Protein AF-A0A8G1A126-F1 (afdb_monomer_lite)

Sequence (189 aa):
MRNLSLLLLFLVLISAIGCCVEEETEKISAPATTSNPASTAKEQYGIDLSTIPVDTPELITTNGSSIAAIALQDKRAQELIRRGGIPEKIAVIFHSCPRDDPYCDRDPKLFIRYRDILFAFIVDEEAGEVRGGGAQVPNSPDQNKPSPTYYKIRDVSNRTDSVYLGDTLMMKYNDTSFLFFNESFERGA

Structure (mmCIF, N/CA/C/O backbone):
data_AF-A0A8G1A126-F1
#
_entry.id   AF-A0A8G1A126-F1
#
loop_
_ato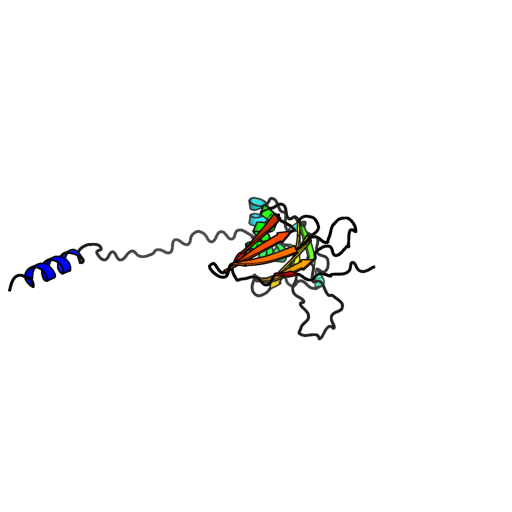m_site.group_PDB
_atom_site.id
_atom_site.type_symbol
_atom_site.label_atom_id
_atom_site.label_alt_id
_atom_site.label_comp_id
_atom_site.label_asym_id
_atom_site.label_entity_id
_atom_site.label_seq_id
_atom_site.pdbx_PDB_ins_code
_atom_site.Cartn_x
_atom_site.Cartn_y
_atom_site.Cartn_z
_atom_site.occupancy
_atom_site.B_iso_or_equiv
_atom_site.auth_seq_id
_atom_site.auth_comp_id
_atom_site.auth_asym_id
_atom_site.auth_atom_id
_atom_site.pdbx_PDB_model_num
ATOM 1 N N . MET A 1 1 ? -20.733 68.846 -16.641 1.00 58.22 1 MET A N 1
ATOM 2 C CA . MET A 1 1 ? -21.699 68.254 -15.685 1.00 58.22 1 MET A CA 1
ATOM 3 C C . MET A 1 1 ? -22.734 67.380 -16.410 1.00 58.22 1 MET A C 1
ATOM 5 O O . MET A 1 1 ? -23.909 67.709 -16.431 1.00 58.22 1 MET A O 1
ATOM 9 N N . ARG A 1 2 ? -22.310 66.281 -17.053 1.00 56.03 2 ARG A N 1
ATOM 10 C CA . ARG A 1 2 ? -23.231 65.296 -17.674 1.00 56.03 2 ARG A CA 1
ATOM 11 C C . ARG A 1 2 ? -22.782 63.834 -17.533 1.00 56.03 2 ARG A C 1
ATOM 13 O O . ARG A 1 2 ? -23.562 62.945 -17.829 1.00 56.03 2 ARG A O 1
ATOM 20 N N . ASN A 1 3 ? -21.579 63.598 -16.991 1.00 55.28 3 ASN A N 1
ATOM 21 C CA . ASN A 1 3 ? -21.017 62.255 -16.780 1.00 55.28 3 ASN A CA 1
ATOM 22 C C . ASN A 1 3 ? -20.904 61.858 -15.296 1.00 55.28 3 ASN A C 1
ATOM 24 O O . ASN A 1 3 ? -20.650 60.699 -15.002 1.00 55.28 3 ASN A O 1
ATOM 28 N N . LEU A 1 4 ? -21.134 62.785 -14.354 1.00 51.75 4 LEU A 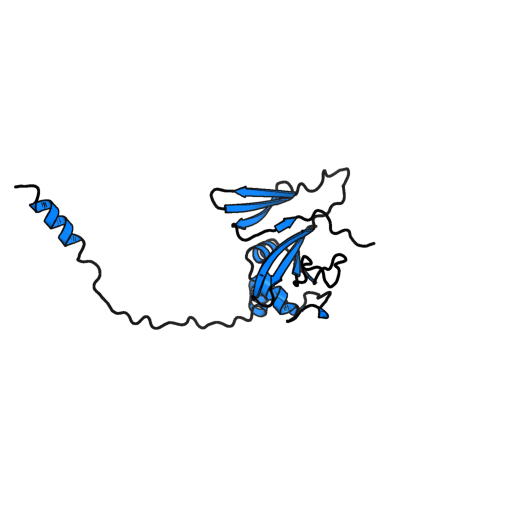N 1
ATOM 29 C CA . LEU A 1 4 ? -21.153 62.462 -12.917 1.00 51.75 4 LEU A CA 1
ATOM 30 C C . LEU A 1 4 ? -22.481 61.795 -12.494 1.00 51.75 4 LEU A C 1
ATOM 32 O O . LEU A 1 4 ? -22.510 60.995 -11.567 1.00 51.75 4 LEU A O 1
ATOM 36 N N . SER A 1 5 ? -23.572 62.080 -13.218 1.00 54.12 5 SER A N 1
ATOM 37 C CA . SER A 1 5 ? -24.919 61.568 -12.916 1.00 54.12 5 SER A CA 1
ATOM 38 C C . SER A 1 5 ? -25.137 60.114 -13.353 1.00 54.12 5 SER A C 1
ATOM 40 O O . SER A 1 5 ? -26.016 59.454 -12.812 1.00 54.12 5 SER A O 1
ATOM 42 N N . LEU A 1 6 ? -24.344 59.604 -14.304 1.00 54.84 6 LEU A N 1
ATOM 43 C CA . LEU A 1 6 ? -24.402 58.202 -14.742 1.00 54.84 6 LEU A CA 1
ATOM 44 C C . LEU A 1 6 ? -23.591 57.274 -13.825 1.00 54.84 6 LEU A C 1
ATOM 46 O O . LEU A 1 6 ? -23.966 56.120 -13.647 1.00 54.84 6 LEU A O 1
ATOM 50 N N . LEU A 1 7 ? -22.526 57.786 -13.198 1.00 56.03 7 LEU A N 1
ATOM 51 C CA . LEU A 1 7 ? -21.686 57.002 -12.287 1.00 56.03 7 LEU A CA 1
ATOM 52 C C . LEU A 1 7 ? -22.388 56.710 -10.948 1.00 56.03 7 LEU A C 1
ATOM 54 O O . LEU A 1 7 ? -22.245 55.623 -10.400 1.00 56.03 7 LEU A O 1
ATOM 58 N N . LEU A 1 8 ? -23.196 57.656 -10.456 1.00 55.62 8 LEU A N 1
ATOM 59 C CA . LEU A 1 8 ? -24.002 57.487 -9.239 1.00 55.62 8 LEU A CA 1
ATOM 60 C C . LEU A 1 8 ? -25.164 56.498 -9.425 1.00 55.62 8 LEU A C 1
ATOM 62 O O . LEU A 1 8 ? -25.509 55.783 -8.490 1.00 55.62 8 LEU A O 1
ATOM 66 N N . LEU A 1 9 ? -25.730 56.405 -10.632 1.00 55.22 9 LEU A N 1
ATOM 67 C CA . LEU A 1 9 ? -26.832 55.484 -10.935 1.00 55.22 9 LEU A CA 1
ATOM 68 C C . LEU A 1 9 ? -26.372 54.021 -11.028 1.00 55.22 9 LEU A C 1
ATOM 70 O O . LEU A 1 9 ? -27.126 53.122 -10.667 1.00 55.22 9 LEU A O 1
ATOM 74 N N . PHE A 1 10 ? -25.124 53.780 -11.443 1.00 54.94 10 PHE A N 1
ATOM 75 C CA . PHE A 1 10 ? -24.552 52.431 -11.468 1.00 54.94 10 PHE A CA 1
ATOM 76 C C . PHE A 1 10 ? -24.202 51.909 -10.067 1.00 54.94 10 PHE A C 1
ATOM 78 O O . PHE A 1 10 ? -24.324 50.716 -9.825 1.00 54.94 10 PHE A O 1
ATOM 85 N N . LEU A 1 11 ? -23.816 52.788 -9.135 1.00 53.31 11 LEU A N 1
ATOM 86 C CA . LEU A 1 11 ? -23.373 52.403 -7.787 1.00 53.31 11 LEU A CA 1
ATOM 87 C C . LEU A 1 11 ? -24.529 52.037 -6.838 1.00 53.31 11 LEU A C 1
ATOM 89 O O . LEU A 1 11 ? -24.335 51.240 -5.927 1.00 53.31 11 LEU A O 1
ATOM 93 N N . VAL A 1 12 ? -25.737 52.555 -7.082 1.00 56.34 12 VAL A N 1
ATOM 94 C CA . VAL A 1 12 ? -26.947 52.244 -6.290 1.00 56.34 12 VAL A CA 1
ATOM 95 C C . VAL A 1 12 ? -27.618 50.934 -6.739 1.00 56.34 12 VAL A C 1
ATOM 97 O O . VAL A 1 12 ? -28.347 50.315 -5.968 1.00 56.34 12 VAL A O 1
ATOM 100 N N . LEU A 1 13 ? -27.338 50.449 -7.956 1.00 49.91 13 LEU A N 1
ATOM 101 C CA . LEU A 1 13 ? -27.914 49.194 -8.459 1.00 49.91 13 LEU A CA 1
ATOM 102 C C . LEU A 1 13 ? -27.206 47.928 -7.933 1.00 49.91 13 LEU A C 1
ATOM 104 O O . LEU A 1 13 ? -27.753 46.836 -8.051 1.00 49.91 13 LEU A O 1
ATOM 108 N N . ILE A 1 14 ? -26.012 48.061 -7.342 1.00 52.44 14 ILE A N 1
ATOM 109 C CA . ILE A 1 14 ? -25.204 46.932 -6.830 1.00 52.44 14 ILE A CA 1
ATOM 110 C C . ILE A 1 14 ? -25.442 46.687 -5.328 1.00 52.44 14 ILE A C 1
ATOM 112 O O . ILE A 1 14 ? -24.937 45.722 -4.767 1.00 52.44 14 ILE A O 1
ATOM 116 N N . SER A 1 15 ? -26.236 47.530 -4.661 1.00 49.34 15 SER A N 1
ATOM 117 C CA . SER A 1 15 ? -26.501 47.450 -3.216 1.00 49.34 15 SER A CA 1
ATOM 118 C C . SER A 1 15 ? -27.870 46.853 -2.860 1.00 49.34 15 SER A C 1
ATOM 120 O O . SER A 1 15 ? -28.339 47.039 -1.741 1.00 49.34 15 SER A O 1
ATOM 122 N N . ALA A 1 16 ? -28.534 46.161 -3.793 1.00 51.75 16 ALA A N 1
ATOM 123 C CA . ALA A 1 16 ? -29.908 45.673 -3.616 1.00 51.75 16 ALA A CA 1
ATOM 124 C C . ALA A 1 16 ? -30.104 44.177 -3.940 1.00 51.75 16 ALA A C 1
ATOM 126 O O . ALA A 1 16 ? -31.185 43.778 -4.369 1.00 51.75 16 ALA A O 1
ATOM 127 N N . ILE A 1 17 ? -29.088 43.334 -3.709 1.00 56.56 17 ILE A N 1
ATOM 128 C CA . ILE A 1 17 ? -29.255 41.871 -3.665 1.00 56.56 17 ILE A CA 1
ATOM 129 C C . ILE A 1 17 ? -28.548 41.327 -2.410 1.00 56.56 17 ILE A C 1
ATOM 131 O O . ILE A 1 17 ? -27.324 41.275 -2.367 1.00 56.56 17 ILE A O 1
ATOM 135 N N . GLY A 1 18 ? -29.350 40.942 -1.405 1.00 44.03 18 GLY A N 1
ATOM 136 C CA . GLY A 1 18 ? -28.963 40.185 -0.198 1.00 44.03 18 GLY A CA 1
ATOM 137 C C . GLY A 1 18 ? -28.553 41.060 0.991 1.00 44.03 18 GLY A C 1
ATOM 138 O O . GLY A 1 18 ? -27.373 41.241 1.248 1.00 44.03 18 GLY A O 1
ATOM 139 N N . CYS A 1 19 ? -29.454 41.784 1.659 1.00 41.16 19 CYS A N 1
ATOM 140 C CA . CYS A 1 19 ? -30.410 41.280 2.655 1.00 41.16 19 CYS A CA 1
ATOM 141 C C . CYS A 1 19 ? -29.780 40.279 3.637 1.00 41.16 19 CYS A C 1
ATOM 143 O O . CYS A 1 19 ? -29.632 39.098 3.331 1.00 41.16 19 CYS A O 1
ATOM 145 N N . CYS A 1 20 ? -29.419 40.793 4.814 1.00 42.62 20 CYS A N 1
ATOM 146 C CA . CYS A 1 20 ? -29.103 40.010 5.996 1.00 42.62 20 CYS A CA 1
ATOM 147 C C . CYS A 1 20 ? -30.304 39.129 6.353 1.00 42.62 20 CYS A C 1
ATOM 149 O O . CYS A 1 20 ? -31.334 39.634 6.799 1.00 42.62 20 CYS A O 1
ATOM 151 N N . VAL A 1 21 ? -30.148 37.823 6.186 1.00 40.78 21 VAL A N 1
ATOM 152 C CA . VAL A 1 21 ? -30.835 36.839 7.013 1.00 40.78 21 VAL A CA 1
ATOM 153 C C . VAL A 1 21 ? -29.743 36.241 7.885 1.00 40.78 21 VAL A C 1
ATOM 155 O O . VAL A 1 21 ? -28.804 35.625 7.383 1.00 40.78 21 VAL A O 1
ATOM 158 N N . GLU A 1 22 ? -29.827 36.509 9.185 1.00 43.06 22 GLU A N 1
ATOM 159 C CA . GLU A 1 22 ? -29.165 35.700 10.201 1.00 43.06 22 GLU A CA 1
ATOM 160 C C . GLU A 1 22 ? -29.808 34.313 10.136 1.00 43.06 22 GLU A C 1
ATOM 162 O O . GLU A 1 22 ? -30.822 34.047 10.774 1.00 43.06 22 GLU A O 1
ATOM 167 N N . GLU A 1 23 ? -29.270 33.446 9.285 1.00 38.25 23 GLU A N 1
ATOM 168 C CA . GLU A 1 23 ? -29.525 32.020 9.394 1.00 38.25 23 GLU A CA 1
ATOM 169 C C . GLU A 1 23 ? -28.589 31.515 10.488 1.00 38.25 23 GLU A C 1
ATOM 171 O O . GLU A 1 23 ? -27.367 31.447 10.308 1.00 38.25 23 GLU A O 1
ATOM 176 N N . GLU A 1 24 ? -29.168 31.199 11.651 1.00 38.69 24 GLU A N 1
ATOM 177 C CA . GLU A 1 24 ? -28.601 30.201 12.547 1.00 38.69 24 GLU A CA 1
ATOM 178 C C . GLU A 1 24 ? -28.169 29.035 11.665 1.00 38.69 24 GLU A C 1
ATOM 180 O O . GLU A 1 24 ? -28.991 28.276 11.154 1.00 38.69 24 GLU A O 1
ATOM 185 N N . THR A 1 25 ? -26.862 28.905 11.443 1.00 33.59 25 THR A N 1
ATOM 186 C CA . THR A 1 25 ? -26.327 27.664 10.914 1.00 33.59 25 THR A CA 1
ATOM 187 C C . THR A 1 25 ? -26.418 26.691 12.074 1.00 33.59 25 THR A C 1
ATOM 189 O O . THR A 1 25 ? -25.455 26.469 12.812 1.00 33.59 25 THR A O 1
ATOM 192 N N . GLU A 1 26 ? -27.624 26.161 12.277 1.00 35.38 26 GLU A N 1
ATOM 193 C CA . GLU A 1 26 ? -27.826 24.880 12.909 1.00 35.38 26 GLU A CA 1
ATOM 194 C C . GLU A 1 26 ? -26.809 23.979 12.218 1.00 35.38 26 GLU A C 1
ATOM 196 O O . GLU A 1 26 ? -26.876 23.720 11.012 1.00 35.38 26 GLU A O 1
ATOM 201 N N . LYS A 1 27 ? -25.756 23.623 12.960 1.00 31.62 27 LYS A N 1
ATOM 202 C CA . LYS A 1 27 ? -24.875 22.538 12.575 1.00 31.62 27 LYS A CA 1
ATOM 203 C C . LYS A 1 27 ? -25.803 21.342 12.441 1.00 31.62 27 LYS A C 1
ATOM 205 O O . LYS A 1 27 ? -25.998 20.603 13.404 1.00 31.62 27 LYS A O 1
ATOM 210 N N . ILE A 1 28 ? -26.326 21.122 11.239 1.00 39.97 28 ILE A N 1
ATOM 211 C CA . ILE A 1 28 ? -26.652 19.795 10.769 1.00 39.97 28 ILE A CA 1
ATOM 212 C C . ILE A 1 28 ? -25.287 19.122 10.752 1.00 39.97 28 ILE A C 1
ATOM 214 O O . ILE A 1 28 ? -24.550 19.134 9.768 1.00 39.97 28 ILE A O 1
ATOM 218 N N . SER A 1 29 ? -24.910 18.610 11.924 1.00 39.78 29 SER A N 1
ATOM 219 C CA . SER A 1 29 ? -24.039 17.467 12.007 1.00 39.78 29 SER A CA 1
ATOM 220 C C . SER A 1 29 ? -24.740 16.456 11.124 1.00 39.78 29 SER A C 1
ATOM 222 O O . SER A 1 29 ? -25.704 15.815 11.544 1.00 39.78 29 SER A O 1
ATOM 224 N N . ALA A 1 30 ? -24.293 16.360 9.867 1.00 36.91 30 ALA A N 1
ATOM 225 C CA . ALA A 1 30 ? -24.409 15.117 9.139 1.00 36.91 30 ALA A CA 1
ATOM 226 C C . ALA A 1 30 ? -24.037 14.052 10.170 1.00 36.91 30 ALA A C 1
ATOM 228 O O . ALA A 1 30 ? -23.020 14.253 10.854 1.00 36.91 30 ALA A O 1
ATOM 229 N N . PRO A 1 31 ? -24.881 13.029 10.396 1.00 34.72 31 PRO A N 1
ATOM 230 C CA . PRO A 1 31 ? -24.576 12.042 11.408 1.00 34.72 31 PRO A CA 1
ATOM 231 C C . PRO A 1 31 ? -23.157 11.608 11.097 1.00 34.72 31 PRO A C 1
ATOM 233 O O . PRO A 1 31 ? -22.881 11.207 9.959 1.00 34.72 31 PRO A O 1
ATOM 236 N N . ALA A 1 32 ? -22.253 11.832 12.056 1.00 39.78 32 ALA A N 1
ATOM 237 C CA . ALA A 1 32 ? -20.915 11.294 12.007 1.00 39.78 32 ALA A CA 1
ATOM 238 C C . ALA A 1 32 ? -21.162 9.800 11.961 1.00 39.78 32 ALA A C 1
ATOM 240 O O . ALA A 1 32 ? -21.368 9.147 12.980 1.00 39.78 32 ALA A O 1
ATOM 241 N N . THR A 1 33 ? -21.317 9.292 10.744 1.00 38.41 33 THR A N 1
ATOM 242 C CA . THR A 1 33 ? -21.483 7.888 10.505 1.00 38.41 33 THR A CA 1
ATOM 243 C C . THR A 1 33 ? -20.092 7.428 10.824 1.00 38.41 33 THR A C 1
ATOM 245 O O . THR A 1 33 ? -19.166 7.607 10.032 1.00 38.41 33 THR A O 1
ATOM 248 N N . THR A 1 34 ? -19.929 6.958 12.057 1.00 43.59 34 THR A N 1
ATOM 249 C CA . THR A 1 34 ? -18.820 6.139 12.506 1.00 43.59 34 THR A CA 1
ATOM 250 C C . THR A 1 34 ? -18.885 4.870 11.662 1.00 43.59 34 THR A C 1
ATOM 252 O O . THR A 1 34 ? -19.228 3.791 12.131 1.00 43.59 34 THR A O 1
ATOM 255 N N . SER A 1 35 ? -18.675 5.025 10.354 1.00 49.81 35 SER A N 1
ATOM 256 C CA . SER A 1 35 ? -18.510 3.936 9.426 1.00 49.81 35 SER A CA 1
ATOM 257 C C . SER A 1 35 ? -17.174 3.362 9.831 1.00 49.81 35 SER A C 1
ATOM 259 O O . SER A 1 35 ? -16.125 3.993 9.702 1.00 49.81 35 SER A O 1
ATOM 261 N N . ASN A 1 36 ? -17.246 2.222 10.505 1.00 58.97 36 ASN A N 1
ATOM 262 C CA . ASN A 1 36 ? -16.067 1.477 10.866 1.00 58.97 36 ASN A CA 1
ATOM 263 C C . ASN A 1 36 ? -15.314 1.238 9.546 1.00 58.97 36 ASN A C 1
ATOM 265 O O . ASN A 1 36 ? -15.913 0.654 8.640 1.00 58.97 36 ASN A O 1
ATOM 269 N N . PRO A 1 37 ? -14.071 1.716 9.370 1.00 61.00 37 PRO A N 1
ATOM 270 C CA . PRO A 1 37 ? -13.424 1.710 8.057 1.00 61.00 37 PRO A CA 1
ATOM 271 C C . PRO A 1 37 ? -13.269 0.294 7.470 1.00 61.00 37 PRO A C 1
ATOM 273 O O . PRO A 1 37 ? -13.204 0.135 6.253 1.00 61.00 37 PRO A O 1
ATOM 276 N N . ALA A 1 38 ? -13.332 -0.746 8.312 1.00 61.28 38 ALA A N 1
ATOM 277 C CA . ALA A 1 38 ? -13.464 -2.140 7.890 1.00 61.28 38 ALA A CA 1
ATOM 278 C C . ALA A 1 38 ? -14.806 -2.477 7.203 1.00 61.28 38 ALA A C 1
ATOM 280 O O . ALA A 1 38 ? -14.814 -3.217 6.221 1.00 61.28 38 ALA A O 1
ATOM 281 N N . SER A 1 39 ? -15.927 -1.917 7.673 1.00 57.66 39 SER A N 1
ATOM 282 C CA . SER A 1 39 ? -17.240 -2.045 7.013 1.00 57.66 39 SER A CA 1
ATOM 283 C C . SER A 1 39 ? -17.228 -1.332 5.666 1.00 57.66 39 SER A C 1
ATOM 285 O O . SER A 1 39 ? -17.611 -1.911 4.653 1.00 57.66 39 SER A O 1
ATOM 287 N N . THR A 1 40 ? -16.668 -0.119 5.629 1.00 73.00 40 THR A N 1
ATOM 288 C CA . THR A 1 40 ? -16.554 0.682 4.406 1.00 73.00 40 THR A CA 1
ATOM 289 C C . THR A 1 40 ? -15.714 -0.023 3.343 1.00 73.00 40 THR A C 1
ATOM 291 O O . THR A 1 40 ? -16.111 -0.066 2.185 1.00 73.00 40 THR A O 1
ATOM 294 N N . ALA A 1 41 ? -14.584 -0.637 3.709 1.00 72.12 41 ALA A N 1
ATOM 295 C CA . ALA A 1 41 ? -13.760 -1.375 2.751 1.00 72.12 41 ALA A CA 1
ATOM 296 C C . ALA A 1 41 ? -14.468 -2.620 2.184 1.00 72.12 41 ALA A C 1
ATOM 298 O O . ALA A 1 41 ? -14.358 -2.902 0.987 1.00 72.12 41 ALA A O 1
ATOM 299 N N . LYS A 1 42 ? -15.234 -3.337 3.016 1.00 77.31 42 LYS A N 1
ATOM 300 C CA . LYS A 1 42 ? -16.022 -4.499 2.587 1.00 77.31 42 LYS A CA 1
ATOM 301 C C . LYS A 1 42 ? -17.159 -4.102 1.654 1.00 77.31 42 LYS A C 1
ATOM 303 O O . LYS A 1 42 ? -17.368 -4.753 0.637 1.00 77.31 42 LYS A O 1
ATOM 308 N N . GLU A 1 43 ? -17.852 -3.015 1.962 1.00 73.38 43 GLU A N 1
ATOM 309 C CA . GLU A 1 43 ? -18.948 -2.491 1.145 1.00 73.38 43 GLU A CA 1
ATOM 310 C C . GLU A 1 43 ? -18.450 -1.882 -0.173 1.00 73.38 43 GLU A C 1
ATOM 312 O O . GLU A 1 43 ? -19.034 -2.117 -1.228 1.00 73.38 43 GLU A O 1
ATOM 317 N N . GLN A 1 44 ? -17.351 -1.126 -0.132 1.00 80.75 44 GLN A N 1
ATOM 318 C CA . GLN A 1 44 ? -16.847 -0.369 -1.277 1.00 80.75 44 GLN A CA 1
ATOM 319 C C . GLN A 1 44 ? -15.986 -1.205 -2.230 1.00 80.75 44 GLN A C 1
ATOM 321 O O . GLN A 1 44 ? -15.973 -0.942 -3.434 1.00 80.75 44 GLN A O 1
ATOM 326 N N . TYR A 1 45 ? -15.251 -2.189 -1.707 1.00 83.12 45 TYR A N 1
ATOM 327 C CA . TYR A 1 45 ? -14.276 -2.964 -2.479 1.00 83.12 45 TYR A CA 1
ATOM 328 C C . TYR A 1 45 ? -14.454 -4.481 -2.364 1.00 83.12 45 TYR A C 1
ATOM 330 O O . TYR A 1 45 ? -13.713 -5.222 -3.003 1.00 83.12 45 TYR A O 1
ATOM 338 N N . GLY A 1 46 ? -15.400 -4.969 -1.555 1.00 85.94 46 GLY A N 1
ATOM 339 C CA . GLY A 1 46 ? -15.563 -6.405 -1.312 1.00 85.94 46 GLY A CA 1
ATOM 340 C C . GLY A 1 46 ? -14.425 -7.028 -0.496 1.00 85.94 46 GLY A C 1
ATOM 341 O O . GLY A 1 46 ? -14.274 -8.247 -0.505 1.00 85.94 46 GLY A O 1
ATOM 342 N N . ILE A 1 47 ? -13.609 -6.217 0.188 1.00 87.44 47 ILE A N 1
ATOM 343 C CA . ILE A 1 47 ? -12.428 -6.684 0.925 1.00 87.44 47 ILE A CA 1
ATOM 344 C C . ILE A 1 47 ? -12.773 -6.846 2.403 1.00 87.44 47 ILE A C 1
ATOM 346 O O . ILE A 1 47 ? -13.138 -5.885 3.078 1.00 87.44 47 ILE A O 1
ATOM 350 N N . ASP A 1 48 ? -12.592 -8.055 2.927 1.00 92.19 48 ASP A N 1
ATOM 351 C CA . ASP A 1 48 ? -12.648 -8.298 4.364 1.00 92.19 48 ASP A CA 1
ATOM 352 C C . ASP A 1 48 ? -11.271 -8.058 4.998 1.00 92.19 48 ASP A C 1
ATOM 354 O O . ASP A 1 48 ? -10.367 -8.891 4.899 1.00 92.19 48 ASP A O 1
ATOM 358 N N . LEU A 1 49 ? -11.103 -6.909 5.659 1.00 92.19 49 LEU A N 1
ATOM 359 C CA . LEU A 1 49 ? -9.817 -6.500 6.242 1.00 92.19 49 LEU A CA 1
ATOM 360 C C . LEU A 1 49 ? -9.318 -7.432 7.353 1.00 92.19 49 LEU A C 1
ATOM 362 O O . LEU A 1 49 ? -8.147 -7.363 7.717 1.00 92.19 49 LEU A O 1
ATOM 366 N N . SER A 1 50 ? -10.184 -8.281 7.915 1.00 92.19 50 SER A N 1
ATOM 367 C CA . SER A 1 50 ? -9.792 -9.269 8.929 1.00 92.19 50 SER A CA 1
ATOM 368 C C . SER A 1 50 ? -9.072 -10.483 8.341 1.00 92.19 50 SER A C 1
ATOM 370 O O . SER A 1 50 ? -8.422 -11.228 9.068 1.00 92.19 50 SER A O 1
ATOM 372 N N . THR A 1 51 ? -9.165 -10.673 7.023 1.00 94.31 51 THR A N 1
ATOM 373 C CA . THR A 1 51 ? -8.592 -11.830 6.321 1.00 94.31 51 THR A CA 1
ATOM 374 C C . THR A 1 51 ? -7.190 -11.576 5.772 1.00 94.31 51 THR A C 1
ATOM 376 O O . THR A 1 51 ? -6.541 -12.513 5.313 1.00 94.31 51 THR A O 1
ATOM 379 N N . ILE A 1 52 ? -6.713 -10.327 5.820 1.00 95.75 52 ILE A N 1
ATOM 380 C CA . ILE A 1 52 ? -5.383 -9.958 5.332 1.00 95.75 52 ILE A CA 1
ATOM 381 C C . ILE A 1 52 ? -4.333 -10.516 6.311 1.00 95.75 52 ILE A C 1
ATOM 383 O O . ILE A 1 52 ? -4.368 -10.156 7.491 1.00 95.75 52 ILE A O 1
ATOM 387 N N . PRO A 1 53 ? -3.394 -11.367 5.856 1.00 96.06 53 PRO A N 1
ATOM 388 C CA . PRO A 1 53 ? -2.332 -11.908 6.699 1.00 96.06 53 PRO A CA 1
ATOM 389 C C . PRO A 1 53 ? -1.472 -10.815 7.339 1.00 96.06 53 PRO A C 1
ATOM 391 O O . PRO A 1 53 ? -1.190 -9.791 6.713 1.00 96.06 53 PRO A O 1
ATOM 394 N N . VAL A 1 54 ? -1.016 -11.056 8.569 1.00 95.00 54 VAL A N 1
ATOM 395 C CA . VAL A 1 54 ? -0.121 -10.160 9.311 1.00 95.00 54 VAL A CA 1
ATOM 396 C C . VAL A 1 54 ? 1.156 -10.923 9.656 1.00 95.00 54 VAL A C 1
ATOM 398 O O . VAL A 1 54 ? 1.107 -11.854 10.455 1.00 95.00 54 VAL A O 1
ATOM 401 N N . ASP A 1 55 ? 2.286 -10.537 9.060 1.00 90.75 55 ASP A N 1
ATOM 402 C CA . ASP A 1 55 ? 3.558 -11.269 9.203 1.00 90.75 55 ASP A CA 1
ATOM 403 C C . ASP A 1 55 ? 4.289 -10.943 10.520 1.00 90.75 55 ASP A C 1
ATOM 405 O O . ASP A 1 55 ? 5.034 -11.777 11.026 1.00 90.75 55 ASP A O 1
ATOM 409 N N . THR A 1 56 ? 4.096 -9.737 11.069 1.00 82.50 56 THR A N 1
ATOM 410 C CA . THR A 1 56 ? 4.795 -9.239 12.276 1.00 82.50 56 THR A CA 1
ATOM 411 C C . THR A 1 56 ? 3.824 -8.546 13.244 1.00 82.50 56 THR A C 1
ATOM 413 O O . THR A 1 56 ? 3.922 -7.330 13.455 1.00 82.50 56 THR A O 1
ATOM 416 N N . PRO A 1 57 ? 2.810 -9.258 13.772 1.00 87.62 57 PRO A N 1
ATOM 417 C CA . PRO A 1 57 ? 1.765 -8.657 14.603 1.00 87.62 57 PRO A CA 1
ATOM 418 C C . PRO A 1 57 ? 2.302 -8.027 15.896 1.00 87.62 57 PRO A C 1
ATOM 420 O O . PRO A 1 57 ? 1.732 -7.059 16.382 1.00 87.62 57 PRO A O 1
ATOM 423 N N . GLU A 1 58 ? 3.408 -8.532 16.437 1.00 86.56 58 GLU A N 1
ATOM 424 C CA . GLU A 1 58 ? 4.062 -8.037 17.653 1.00 86.56 58 GLU A CA 1
ATOM 425 C C . GLU A 1 58 ? 4.690 -6.643 17.512 1.00 86.56 58 GLU A C 1
ATOM 427 O O . GLU A 1 58 ? 5.030 -6.022 18.519 1.00 86.56 58 GLU A O 1
ATOM 432 N N . LEU A 1 59 ? 4.861 -6.159 16.278 1.00 85.75 59 LEU A N 1
ATOM 433 C CA . LEU A 1 59 ? 5.410 -4.835 15.973 1.00 85.75 59 LEU A CA 1
ATOM 434 C C . LEU A 1 59 ? 4.324 -3.798 15.652 1.00 85.75 59 LEU A C 1
ATOM 436 O O . LEU A 1 59 ? 4.655 -2.663 15.328 1.00 85.75 59 LEU A O 1
ATOM 440 N N . ILE A 1 60 ? 3.048 -4.184 15.723 1.00 88.75 60 ILE A N 1
ATOM 441 C CA . ILE A 1 60 ? 1.898 -3.328 15.424 1.00 88.75 60 ILE A CA 1
ATOM 442 C C . ILE A 1 60 ? 1.249 -2.918 16.743 1.00 88.75 60 ILE A C 1
ATOM 444 O O . ILE A 1 60 ? 0.933 -3.767 17.577 1.00 88.75 60 ILE A O 1
ATOM 448 N N . THR A 1 61 ? 1.037 -1.619 16.940 1.00 89.81 61 THR A N 1
ATOM 449 C CA . THR A 1 61 ? 0.445 -1.089 18.179 1.00 89.81 61 THR A CA 1
ATOM 450 C C . THR A 1 61 ? -1.076 -1.242 18.218 1.00 89.81 61 THR A C 1
ATOM 452 O O . THR A 1 61 ? -1.656 -1.382 19.295 1.00 89.81 61 THR A O 1
ATOM 455 N N . THR A 1 62 ? -1.725 -1.257 17.051 1.00 89.69 62 THR A N 1
ATOM 456 C CA . THR A 1 62 ? -3.166 -1.476 16.893 1.00 89.69 62 THR A CA 1
ATOM 457 C C . THR A 1 62 ? -3.487 -2.932 16.515 1.00 89.69 62 THR A C 1
ATOM 459 O O . THR A 1 62 ? -3.413 -3.831 17.347 1.00 89.69 62 THR A O 1
ATOM 462 N N . ASN A 1 63 ? -3.909 -3.188 15.274 1.00 92.88 63 ASN A N 1
ATOM 463 C CA . ASN A 1 63 ? -4.099 -4.514 14.693 1.00 92.88 63 ASN A CA 1
ATOM 464 C C . ASN A 1 63 ? -4.075 -4.427 13.159 1.00 92.88 63 ASN A C 1
ATOM 466 O O . ASN A 1 63 ? -4.232 -3.351 12.582 1.00 92.88 63 ASN A O 1
ATOM 470 N N . GLY A 1 64 ? -3.945 -5.572 12.487 1.00 92.62 64 GLY A N 1
ATOM 471 C CA . GLY A 1 64 ? -3.855 -5.609 11.027 1.00 92.62 64 GLY A CA 1
ATOM 472 C C . GLY A 1 64 ? -5.038 -4.962 10.294 1.00 92.62 64 GLY A C 1
ATOM 473 O O . GLY A 1 64 ? -4.836 -4.212 9.340 1.00 92.62 64 GLY A O 1
ATOM 474 N N . SER A 1 65 ? -6.274 -5.173 10.752 1.00 94.62 65 SER A N 1
ATOM 475 C CA . SER A 1 65 ? -7.443 -4.549 10.121 1.00 94.62 65 SER A CA 1
ATOM 476 C C . SER A 1 65 ? -7.435 -3.027 10.252 1.00 94.62 65 SER A C 1
ATOM 478 O O . SER A 1 65 ? -7.829 -2.353 9.303 1.00 94.62 65 SER A O 1
ATOM 480 N N . SER A 1 66 ? -6.947 -2.480 11.370 1.00 94.38 66 SER A N 1
ATOM 481 C CA . SER A 1 66 ? -6.746 -1.037 11.550 1.00 94.38 66 SER A CA 1
ATOM 482 C C . SER A 1 66 ? -5.697 -0.488 10.581 1.00 94.38 66 SER A C 1
ATOM 484 O O . SER A 1 66 ? -5.952 0.521 9.926 1.00 94.38 66 SER A O 1
ATOM 486 N N . ILE A 1 67 ? -4.568 -1.185 10.404 1.00 95.38 67 ILE A N 1
ATOM 487 C CA . ILE A 1 67 ? -3.542 -0.803 9.418 1.00 95.38 67 ILE A CA 1
ATOM 488 C C . ILE A 1 67 ? -4.120 -0.778 8.006 1.00 95.38 67 ILE A C 1
ATOM 490 O O . ILE A 1 67 ? -3.966 0.205 7.282 1.00 95.38 67 ILE A O 1
ATOM 494 N N . ALA A 1 68 ? -4.818 -1.844 7.609 1.00 95.69 68 ALA A N 1
ATOM 495 C CA . ALA A 1 68 ? -5.426 -1.916 6.288 1.00 95.69 68 ALA A CA 1
ATOM 496 C C . ALA A 1 68 ? -6.494 -0.833 6.092 1.00 95.69 68 ALA A C 1
ATOM 498 O O . ALA A 1 68 ? -6.567 -0.229 5.025 1.00 95.69 68 ALA A O 1
ATOM 499 N N . ALA A 1 69 ? -7.291 -0.558 7.125 1.00 94.56 69 ALA A N 1
ATOM 500 C CA . ALA A 1 69 ? -8.299 0.489 7.113 1.00 94.56 69 ALA A CA 1
ATOM 501 C C . ALA A 1 69 ? -7.680 1.869 6.867 1.00 94.56 69 ALA A C 1
ATOM 503 O O . ALA A 1 69 ? -8.155 2.583 5.987 1.00 94.56 69 ALA A O 1
ATOM 504 N N . ILE A 1 70 ? -6.618 2.225 7.598 1.00 94.12 70 ILE A N 1
ATOM 505 C CA . ILE A 1 70 ? -5.899 3.493 7.415 1.00 94.12 70 ILE A CA 1
ATOM 506 C C . ILE A 1 70 ? -5.289 3.557 6.012 1.00 94.12 70 ILE A C 1
ATOM 508 O O . ILE A 1 70 ? -5.515 4.519 5.279 1.00 94.12 70 ILE A O 1
ATOM 512 N N . ALA A 1 71 ? -4.588 2.503 5.586 1.00 93.38 71 ALA A N 1
ATOM 513 C CA . ALA A 1 71 ? -3.972 2.460 4.264 1.00 93.38 71 ALA A CA 1
ATOM 514 C C . ALA A 1 71 ? -4.993 2.646 3.129 1.00 93.38 71 ALA A C 1
ATOM 516 O O . ALA A 1 71 ? -4.719 3.345 2.157 1.00 93.38 71 ALA A O 1
ATOM 517 N N . LEU A 1 72 ? -6.193 2.074 3.259 1.00 93.12 72 LEU A N 1
ATOM 518 C CA . LEU A 1 72 ? -7.267 2.178 2.267 1.00 93.12 72 LEU A CA 1
ATOM 519 C C . LEU A 1 72 ? -8.040 3.507 2.306 1.00 93.12 72 LEU A C 1
ATOM 521 O O . LEU A 1 72 ? -8.868 3.747 1.424 1.00 93.12 72 LEU A O 1
ATOM 525 N N . GLN A 1 73 ? -7.772 4.400 3.261 1.00 89.56 73 GLN A N 1
ATOM 526 C CA . GLN A 1 73 ? -8.221 5.796 3.171 1.00 89.56 73 GLN A CA 1
ATOM 527 C C . GLN A 1 73 ? -7.394 6.587 2.148 1.00 89.56 73 GLN A C 1
ATOM 529 O O . GLN A 1 73 ? -7.883 7.567 1.580 1.00 89.56 73 GLN A O 1
ATOM 534 N N . ASP A 1 74 ? -6.172 6.138 1.849 1.00 86.94 74 ASP A N 1
ATOM 535 C CA . ASP A 1 74 ? -5.310 6.785 0.871 1.00 86.94 74 ASP A CA 1
ATOM 536 C C . ASP A 1 74 ? -5.822 6.574 -0.561 1.00 86.94 74 ASP A C 1
ATOM 538 O O . ASP A 1 74 ? -6.004 5.449 -1.036 1.00 86.94 74 ASP A O 1
ATOM 542 N N . LYS A 1 75 ? -6.010 7.676 -1.297 1.00 84.19 75 LYS A N 1
ATOM 543 C CA . LYS A 1 75 ? -6.541 7.663 -2.671 1.00 84.19 75 LYS A CA 1
ATOM 544 C C . LYS A 1 75 ? -5.730 6.778 -3.622 1.00 84.19 75 LYS A C 1
ATOM 546 O O . LYS A 1 75 ? -6.300 6.217 -4.556 1.00 84.19 75 LYS A O 1
ATOM 551 N N . ARG A 1 76 ? -4.422 6.640 -3.403 1.00 82.44 76 ARG A N 1
ATOM 552 C CA . ARG A 1 76 ? -3.534 5.797 -4.216 1.00 82.44 76 ARG A CA 1
ATOM 553 C C . ARG A 1 76 ? -3.796 4.319 -3.963 1.00 82.44 76 ARG A C 1
ATOM 555 O O . ARG A 1 76 ? -3.896 3.552 -4.918 1.00 82.44 76 ARG A O 1
ATOM 562 N N . ALA A 1 77 ? -3.935 3.923 -2.698 1.00 87.69 77 ALA A N 1
ATOM 563 C CA . ALA A 1 77 ? -4.281 2.552 -2.340 1.00 87.69 77 ALA A CA 1
ATOM 564 C C . ALA A 1 77 ? -5.656 2.193 -2.915 1.00 87.69 77 ALA A C 1
ATOM 566 O O . ALA A 1 77 ? -5.804 1.165 -3.573 1.00 87.69 77 ALA A O 1
ATOM 567 N N . GLN A 1 78 ? -6.630 3.097 -2.779 1.00 88.38 78 GLN A N 1
ATOM 568 C CA . GLN A 1 78 ? -7.956 2.942 -3.381 1.00 88.38 78 GLN A CA 1
ATOM 569 C C . GLN A 1 78 ? -7.899 2.766 -4.902 1.00 88.38 78 GLN A C 1
ATOM 571 O O . GLN A 1 78 ? -8.591 1.909 -5.446 1.00 88.38 78 GLN A O 1
ATOM 576 N N . GLU A 1 79 ? -7.083 3.556 -5.602 1.00 84.50 79 GLU A N 1
ATOM 577 C CA . GLU A 1 79 ? -6.932 3.443 -7.054 1.00 84.50 79 GLU A CA 1
ATOM 578 C C . GLU A 1 79 ? -6.315 2.101 -7.471 1.00 84.50 79 GLU A C 1
ATOM 580 O O . GLU A 1 79 ? -6.771 1.501 -8.445 1.00 84.50 79 GLU A O 1
ATOM 585 N N . LEU A 1 80 ? -5.336 1.581 -6.719 1.00 86.12 80 LEU A N 1
ATOM 586 C CA . LEU A 1 80 ? -4.806 0.236 -6.968 1.00 86.12 80 LEU A CA 1
ATOM 587 C C . LEU A 1 80 ? -5.884 -0.827 -6.800 1.00 86.12 80 LEU A C 1
ATOM 589 O O . LEU A 1 80 ? -6.038 -1.663 -7.686 1.00 86.12 80 LEU A O 1
ATOM 593 N N . ILE A 1 81 ? -6.654 -0.777 -5.712 1.00 91.12 81 ILE A N 1
ATOM 594 C CA . ILE A 1 81 ? -7.755 -1.719 -5.484 1.00 91.12 81 ILE A CA 1
ATOM 595 C C . ILE A 1 81 ? -8.781 -1.650 -6.619 1.00 91.12 81 ILE A C 1
ATOM 597 O O . ILE A 1 81 ? -9.141 -2.685 -7.178 1.00 91.12 81 ILE A O 1
ATOM 601 N N . ARG A 1 82 ? -9.193 -0.446 -7.044 1.00 87.75 82 ARG A N 1
ATOM 602 C CA . ARG A 1 82 ? -10.127 -0.264 -8.175 1.00 87.75 82 ARG A CA 1
ATOM 603 C C . ARG A 1 82 ? -9.609 -0.867 -9.481 1.00 87.75 82 ARG A C 1
ATOM 605 O O . ARG A 1 82 ? -10.405 -1.295 -10.310 1.00 87.75 82 ARG A O 1
ATOM 612 N N . ARG A 1 83 ? -8.289 -0.918 -9.667 1.00 85.50 83 ARG A N 1
ATOM 613 C CA . ARG A 1 83 ? -7.642 -1.528 -10.839 1.00 85.50 83 ARG A CA 1
ATOM 614 C C . ARG A 1 83 ? -7.446 -3.039 -10.720 1.00 85.50 83 ARG A C 1
ATOM 616 O O . ARG A 1 83 ? -6.949 -3.641 -11.666 1.00 85.50 83 ARG A O 1
ATOM 623 N N . GLY A 1 84 ? -7.848 -3.656 -9.610 1.00 89.56 84 GLY A N 1
ATOM 624 C CA . GLY A 1 84 ? -7.675 -5.087 -9.356 1.00 89.56 84 GLY A CA 1
ATOM 625 C C . GLY A 1 84 ? -6.417 -5.424 -8.557 1.00 89.56 84 GLY A C 1
ATOM 626 O O . GLY A 1 84 ? -5.930 -6.549 -8.626 1.00 89.56 84 GLY A O 1
ATOM 627 N N . GLY A 1 85 ? -5.857 -4.455 -7.831 1.00 91.00 85 GLY A N 1
ATOM 628 C CA . GLY A 1 85 ? -4.849 -4.711 -6.810 1.00 91.00 85 GLY A CA 1
ATOM 629 C C . GLY A 1 85 ? -5.435 -5.533 -5.661 1.00 91.00 85 GLY A C 1
ATOM 630 O O . GLY A 1 85 ? -6.579 -5.328 -5.260 1.00 91.00 85 GLY A O 1
ATOM 631 N N . ILE A 1 86 ? -4.644 -6.460 -5.131 1.00 94.94 86 ILE A N 1
ATOM 632 C CA . ILE A 1 86 ? -5.047 -7.397 -4.083 1.00 94.94 86 ILE A CA 1
ATOM 633 C C . ILE A 1 86 ? -4.209 -7.100 -2.835 1.00 94.94 86 ILE A C 1
ATOM 635 O O . ILE A 1 86 ? -2.979 -7.168 -2.922 1.00 94.94 86 ILE A O 1
ATOM 639 N N . PRO A 1 87 ? -4.820 -6.769 -1.682 1.00 95.44 87 PRO A N 1
ATOM 640 C CA . PRO A 1 87 ? -4.101 -6.717 -0.415 1.00 95.44 87 PRO A CA 1
ATOM 641 C C . PRO A 1 87 ? -3.507 -8.094 -0.116 1.00 95.44 87 PRO A C 1
ATOM 643 O O . PRO A 1 87 ? -4.236 -9.072 0.023 1.00 95.44 87 PRO A O 1
ATOM 646 N N . GLU A 1 88 ? -2.184 -8.181 -0.064 1.00 94.88 88 GLU A N 1
ATOM 647 C CA . GLU A 1 88 ? -1.478 -9.452 0.096 1.00 94.88 88 GLU A CA 1
ATOM 648 C C . GLU A 1 88 ? -1.151 -9.726 1.555 1.00 94.88 88 GLU A C 1
ATOM 650 O O . GLU A 1 88 ? -1.311 -10.852 2.016 1.00 94.88 88 GLU A O 1
ATOM 655 N N . LYS A 1 89 ? -0.681 -8.701 2.271 1.00 94.69 89 LYS A N 1
ATOM 656 C CA . LYS A 1 89 ? -0.263 -8.824 3.664 1.00 94.69 89 LYS A CA 1
ATOM 657 C C . LYS A 1 89 ? -0.060 -7.478 4.337 1.00 94.69 89 LYS A C 1
ATOM 659 O O . LYS A 1 89 ? 0.062 -6.443 3.679 1.00 94.69 89 LYS A O 1
ATOM 664 N N . ILE A 1 90 ? 0.067 -7.526 5.652 1.00 94.81 90 ILE A N 1
ATOM 665 C CA . ILE A 1 90 ? 0.533 -6.436 6.496 1.00 94.81 90 ILE A CA 1
ATOM 666 C C . ILE A 1 90 ? 1.826 -6.880 7.162 1.00 94.81 90 ILE A C 1
ATOM 668 O O . ILE A 1 90 ? 1.897 -7.959 7.748 1.00 94.81 90 ILE A O 1
ATOM 67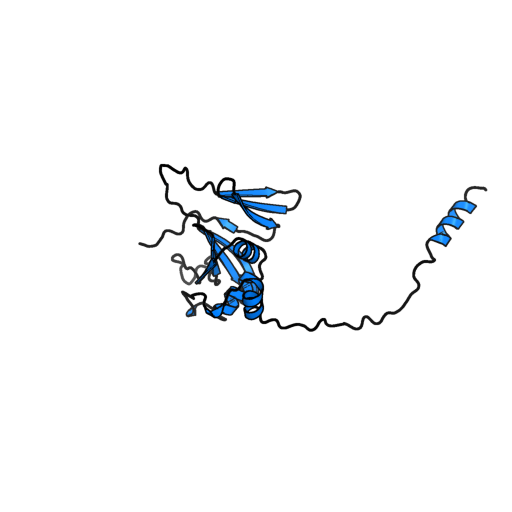2 N N . ALA A 1 91 ? 2.859 -6.055 7.067 1.00 90.50 91 ALA A N 1
ATOM 673 C CA . ALA A 1 91 ? 4.132 -6.348 7.706 1.00 90.50 91 ALA A CA 1
ATOM 674 C C . ALA A 1 91 ? 4.870 -5.064 8.063 1.00 90.50 91 ALA A C 1
ATOM 676 O O . ALA A 1 91 ? 4.754 -4.045 7.380 1.00 90.50 91 ALA A O 1
ATOM 677 N N . VAL A 1 92 ? 5.699 -5.149 9.092 1.00 85.81 92 VAL A N 1
ATOM 678 C CA . VAL A 1 92 ? 6.792 -4.214 9.324 1.00 85.81 92 VAL A CA 1
ATOM 679 C C . VAL A 1 92 ? 8.023 -4.856 8.692 1.00 85.81 92 VAL A C 1
ATOM 681 O O . VAL A 1 92 ? 8.665 -5.714 9.296 1.00 85.81 92 VAL A O 1
ATOM 684 N N . ILE A 1 93 ? 8.326 -4.527 7.430 1.00 71.56 93 ILE A N 1
ATOM 685 C CA . ILE A 1 93 ? 9.521 -5.102 6.798 1.00 71.56 93 ILE A CA 1
ATOM 686 C C . ILE A 1 93 ? 10.766 -4.444 7.396 1.00 71.56 93 ILE A C 1
ATOM 688 O O . ILE A 1 93 ? 11.075 -3.294 7.099 1.00 71.56 93 ILE A O 1
ATOM 692 N N . PHE A 1 94 ? 11.499 -5.225 8.186 1.00 57.41 94 PHE A N 1
ATOM 693 C CA . PHE A 1 94 ? 12.905 -5.003 8.500 1.00 57.41 94 PHE A CA 1
ATOM 694 C C . PHE A 1 94 ? 13.752 -5.619 7.378 1.00 57.41 94 PHE A C 1
ATOM 696 O O . PHE A 1 94 ? 13.858 -6.840 7.272 1.00 57.41 94 PHE A O 1
ATOM 703 N N . HIS A 1 95 ? 14.408 -4.808 6.555 1.00 55.31 95 HIS A N 1
ATOM 704 C CA . HIS A 1 95 ? 15.703 -5.237 6.007 1.00 55.31 95 HIS A CA 1
ATOM 705 C C . HIS A 1 95 ? 16.673 -5.046 7.158 1.00 55.31 95 HIS A C 1
ATOM 707 O O . HIS A 1 95 ? 16.643 -3.961 7.722 1.00 55.31 95 HIS A O 1
ATOM 713 N N . SER A 1 96 ? 17.433 -6.078 7.539 1.00 48.62 96 SER A N 1
ATOM 714 C CA . SER A 1 96 ? 18.418 -6.116 8.636 1.00 48.62 96 SER A CA 1
ATOM 715 C C . SER A 1 96 ? 18.791 -4.745 9.213 1.00 48.62 96 SER A C 1
ATOM 717 O O . SER A 1 96 ? 19.838 -4.185 8.901 1.00 48.62 96 SER A O 1
ATOM 719 N N . CYS A 1 97 ? 17.911 -4.199 10.045 1.00 57.09 97 CYS A N 1
ATOM 720 C CA . CYS A 1 97 ? 18.071 -2.873 10.607 1.00 57.09 97 CYS A CA 1
ATOM 721 C C . CYS A 1 97 ? 18.557 -3.053 12.036 1.00 57.09 97 CYS A C 1
ATOM 723 O O . CYS A 1 97 ? 17.957 -3.813 12.802 1.00 57.09 97 CYS A O 1
ATOM 725 N N . PRO A 1 98 ? 19.629 -2.373 12.443 1.00 61.22 98 PRO A N 1
ATOM 726 C CA . PRO A 1 98 ? 19.991 -2.312 13.844 1.00 61.22 98 PRO A CA 1
ATOM 727 C C . PRO A 1 98 ? 18.832 -1.739 14.672 1.00 61.22 98 PRO A C 1
ATOM 729 O O . PRO A 1 98 ? 18.131 -0.816 14.253 1.00 61.22 98 PRO A O 1
ATOM 732 N N . ARG A 1 99 ? 18.639 -2.273 15.883 1.00 58.94 99 ARG A N 1
ATOM 733 C CA . ARG A 1 99 ? 17.565 -1.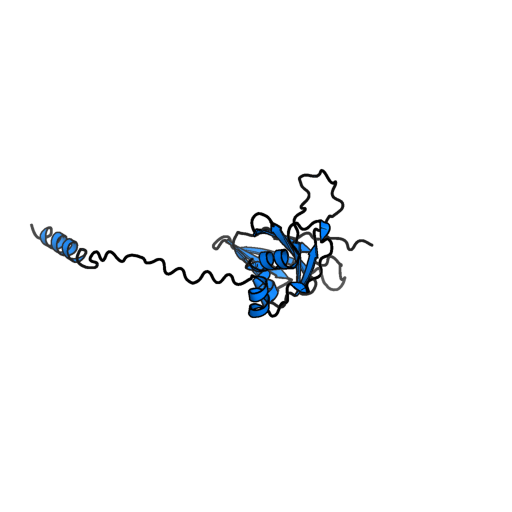851 16.799 1.00 58.94 99 ARG A CA 1
ATOM 734 C C . ARG A 1 99 ? 17.677 -0.386 17.244 1.00 58.94 99 ARG A C 1
ATOM 736 O O . ARG A 1 99 ? 16.704 0.137 17.778 1.00 58.94 99 ARG A O 1
ATOM 743 N N . ASP A 1 100 ? 18.794 0.269 16.966 1.00 65.31 100 ASP A N 1
ATOM 744 C CA . ASP A 1 100 ? 19.060 1.656 17.347 1.00 65.31 100 ASP A CA 1
ATOM 745 C C . ASP A 1 100 ? 19.264 2.573 16.132 1.00 65.31 100 ASP A C 1
ATOM 747 O O . ASP A 1 100 ? 19.693 3.711 16.295 1.00 65.31 100 ASP A O 1
ATOM 751 N N . ASP A 1 101 ? 18.978 2.101 14.911 1.00 64.75 101 ASP A N 1
ATOM 752 C CA . ASP A 1 101 ? 19.072 2.938 13.714 1.00 64.75 101 ASP A CA 1
ATOM 753 C C . ASP A 1 101 ? 17.844 3.869 13.611 1.00 64.75 101 ASP A C 1
ATOM 755 O O . ASP A 1 101 ? 16.728 3.377 13.391 1.00 64.75 101 ASP A O 1
ATOM 759 N N . PRO A 1 102 ? 18.017 5.200 13.762 1.00 60.72 102 PRO A N 1
ATOM 760 C CA . PRO A 1 102 ? 16.919 6.161 13.688 1.00 60.72 102 PRO A CA 1
ATOM 761 C C . PRO A 1 102 ? 16.376 6.341 12.264 1.00 60.72 102 PRO A C 1
ATOM 763 O O . PRO A 1 102 ? 15.317 6.938 12.090 1.00 60.72 102 PRO A O 1
ATOM 766 N N . TYR A 1 103 ? 17.082 5.844 11.246 1.00 62.50 103 TYR A N 1
ATOM 767 C CA . TYR A 1 103 ? 16.651 5.885 9.851 1.00 62.50 103 TYR A CA 1
ATOM 768 C C . TYR A 1 103 ? 15.864 4.638 9.447 1.00 62.50 103 TYR A C 1
ATOM 770 O O . TYR A 1 103 ? 15.386 4.556 8.314 1.00 62.50 103 TYR A O 1
ATOM 778 N N . CYS A 1 104 ? 15.715 3.671 10.357 1.00 69.44 104 CYS A N 1
ATOM 779 C CA . CYS A 1 104 ? 14.953 2.478 10.062 1.00 69.44 104 CYS A CA 1
ATOM 780 C C . CYS A 1 104 ? 13.450 2.716 10.191 1.00 69.44 104 CYS A C 1
ATOM 782 O O . CYS A 1 104 ? 12.935 3.009 11.271 1.00 69.44 104 CYS A O 1
ATOM 784 N N . ASP A 1 105 ? 12.740 2.517 9.086 1.00 73.00 105 ASP A N 1
ATOM 785 C CA . ASP A 1 105 ? 11.292 2.637 9.032 1.00 73.00 105 ASP A CA 1
ATOM 786 C C . ASP A 1 105 ? 10.603 1.413 9.657 1.00 73.00 105 ASP A C 1
ATOM 788 O O . ASP A 1 105 ? 10.480 0.352 9.037 1.00 73.00 105 ASP A O 1
ATOM 792 N N . ARG A 1 106 ? 10.127 1.585 10.892 1.00 78.75 106 ARG A N 1
ATOM 793 C CA . ARG A 1 106 ? 9.420 0.552 11.668 1.00 78.75 106 ARG A CA 1
ATOM 794 C C . ARG A 1 106 ? 7.919 0.572 11.493 1.00 78.75 106 ARG A C 1
ATOM 796 O O . ARG A 1 106 ? 7.229 -0.210 12.138 1.00 78.75 106 ARG A O 1
ATOM 803 N N . ASP A 1 107 ? 7.423 1.450 10.641 1.00 86.94 107 ASP A N 1
ATOM 804 C CA . ASP A 1 107 ? 5.994 1.627 10.557 1.00 86.94 107 ASP A CA 1
ATOM 805 C C . ASP A 1 107 ? 5.366 0.465 9.790 1.00 86.94 107 ASP A C 1
ATOM 807 O O . ASP A 1 107 ? 5.942 -0.028 8.800 1.00 86.94 107 ASP A O 1
ATOM 811 N N . PRO A 1 108 ? 4.198 -0.009 10.242 1.00 91.94 108 PRO A N 1
ATOM 812 C CA . PRO A 1 108 ? 3.490 -1.078 9.572 1.00 91.94 108 PRO A CA 1
ATOM 813 C C . PRO A 1 108 ? 3.085 -0.649 8.171 1.00 91.94 108 PRO A C 1
ATOM 815 O O . PRO A 1 108 ? 2.751 0.503 7.896 1.00 91.94 108 PRO A O 1
ATOM 818 N N . LYS A 1 109 ? 3.138 -1.609 7.253 1.00 92.12 109 LYS A N 1
ATOM 819 C CA . LYS A 1 109 ? 2.845 -1.376 5.846 1.00 92.12 109 LYS A CA 1
ATOM 820 C C . LYS A 1 109 ? 1.735 -2.301 5.391 1.00 92.12 109 LYS A C 1
ATOM 822 O O . LYS A 1 109 ? 1.805 -3.505 5.641 1.00 92.12 109 LYS A O 1
ATOM 827 N N . LEU A 1 110 ? 0.752 -1.759 4.673 1.00 94.25 110 LEU A N 1
ATOM 828 C CA . LEU A 1 110 ? -0.136 -2.576 3.849 1.00 94.25 110 LEU A CA 1
ATOM 829 C C . LEU A 1 110 ? 0.551 -2.846 2.512 1.00 94.25 110 LEU A C 1
ATOM 831 O O . LEU A 1 110 ? 0.916 -1.909 1.797 1.00 94.25 110 LEU A O 1
ATOM 835 N N . PHE A 1 111 ? 0.681 -4.120 2.160 1.00 92.81 111 PHE A N 1
ATOM 836 C CA . PHE A 1 111 ? 1.192 -4.546 0.868 1.00 92.81 111 PHE A CA 1
ATOM 837 C C . PHE A 1 111 ? 0.042 -4.879 -0.075 1.00 92.81 111 PHE A C 1
ATOM 839 O O . PHE A 1 111 ? -0.788 -5.737 0.225 1.00 92.81 111 PHE A O 1
ATOM 846 N N . ILE A 1 112 ? 0.001 -4.213 -1.228 1.00 92.75 112 ILE A N 1
ATOM 847 C CA . ILE A 1 112 ? -0.987 -4.444 -2.283 1.00 92.75 112 ILE A CA 1
ATOM 848 C C . ILE A 1 112 ? -0.250 -4.937 -3.522 1.00 92.75 112 ILE A C 1
ATOM 850 O O . ILE A 1 112 ? 0.567 -4.216 -4.100 1.00 92.75 112 ILE A O 1
ATOM 854 N N . ARG A 1 113 ? -0.553 -6.159 -3.955 1.00 90.81 113 ARG A N 1
ATOM 855 C CA . ARG A 1 113 ? -0.034 -6.707 -5.205 1.00 90.81 113 ARG A CA 1
ATOM 856 C C . ARG A 1 113 ? -0.900 -6.267 -6.365 1.00 90.81 113 ARG A C 1
ATOM 858 O O . ARG A 1 113 ? -2.109 -6.469 -6.359 1.00 90.81 113 ARG A O 1
ATOM 865 N N . TYR A 1 114 ? -0.272 -5.734 -7.400 1.00 85.88 114 TYR A N 1
ATOM 866 C CA . TYR A 1 114 ? -0.913 -5.520 -8.686 1.00 85.88 114 TYR A CA 1
ATOM 867 C C . TYR A 1 114 ? -0.023 -6.101 -9.778 1.00 85.88 114 TYR A C 1
ATOM 869 O O . TYR A 1 114 ? 1.064 -5.588 -10.054 1.00 85.88 114 TYR A O 1
ATOM 877 N N . ARG A 1 115 ? -0.491 -7.196 -10.389 1.00 83.94 115 ARG A N 1
ATOM 878 C CA . ARG A 1 115 ? 0.320 -8.041 -11.279 1.00 83.94 115 ARG A CA 1
ATOM 879 C C . ARG A 1 115 ? 1.592 -8.489 -10.543 1.00 83.94 115 ARG A C 1
ATOM 881 O O . ARG A 1 115 ? 1.504 -9.023 -9.440 1.00 83.94 115 ARG A O 1
ATOM 888 N N . ASP A 1 116 ? 2.759 -8.229 -11.115 1.00 78.06 116 ASP A N 1
ATOM 889 C CA . ASP A 1 116 ? 4.040 -8.643 -10.547 1.00 78.06 116 ASP A CA 1
ATOM 890 C C . ASP A 1 116 ? 4.639 -7.604 -9.581 1.00 78.06 116 ASP A C 1
ATOM 892 O O . ASP A 1 116 ? 5.678 -7.857 -8.976 1.00 78.06 116 ASP A O 1
ATOM 896 N N . ILE A 1 117 ? 3.991 -6.447 -9.407 1.00 77.50 117 ILE A N 1
ATOM 897 C CA . ILE A 1 117 ? 4.485 -5.351 -8.567 1.00 77.50 117 ILE A CA 1
ATOM 898 C C . ILE A 1 117 ? 3.835 -5.425 -7.189 1.00 77.50 117 ILE A C 1
ATOM 900 O O . ILE A 1 117 ? 2.613 -5.560 -7.075 1.00 77.50 117 ILE A O 1
ATOM 904 N N . LEU A 1 118 ? 4.649 -5.286 -6.146 1.00 84.94 118 LEU A N 1
ATOM 905 C CA . LEU A 1 118 ? 4.182 -5.196 -4.770 1.00 84.94 118 LEU A CA 1
ATOM 906 C C . LEU A 1 118 ? 4.323 -3.758 -4.268 1.00 84.94 118 LEU A C 1
ATOM 908 O O . LEU A 1 118 ? 5.434 -3.262 -4.102 1.00 84.94 118 LEU A O 1
ATOM 912 N N . PHE A 1 119 ? 3.202 -3.085 -4.030 1.00 86.38 119 PHE A N 1
ATOM 913 C CA . PHE A 1 119 ? 3.164 -1.730 -3.484 1.00 86.38 119 PHE A CA 1
ATOM 914 C C . PHE A 1 119 ? 3.076 -1.780 -1.963 1.00 86.38 119 PHE A C 1
ATOM 916 O O . PHE A 1 119 ? 2.290 -2.554 -1.429 1.00 86.38 119 PHE A O 1
ATOM 923 N N . ALA A 1 120 ? 3.842 -0.940 -1.278 1.00 89.00 120 ALA A N 1
ATOM 924 C CA . ALA A 1 120 ? 3.830 -0.791 0.170 1.00 89.00 120 ALA A CA 1
ATOM 925 C C . ALA A 1 120 ? 3.284 0.590 0.546 1.00 89.00 120 ALA A C 1
ATOM 927 O O . ALA A 1 120 ? 3.791 1.603 0.061 1.00 89.00 120 ALA A O 1
ATOM 928 N N . PHE A 1 121 ? 2.288 0.625 1.427 1.00 89.62 121 PHE A N 1
ATOM 929 C CA . PHE A 1 121 ? 1.717 1.843 2.004 1.00 89.62 121 PHE A CA 1
ATOM 930 C C . PHE A 1 121 ? 2.107 1.924 3.470 1.00 89.62 121 PHE A C 1
ATOM 932 O O . PHE A 1 121 ? 1.651 1.098 4.254 1.00 89.62 121 PHE A O 1
ATOM 939 N N . ILE A 1 122 ? 2.966 2.882 3.814 1.00 89.50 122 ILE A N 1
ATOM 940 C CA . ILE A 1 122 ? 3.526 3.052 5.159 1.00 89.50 122 ILE A CA 1
ATOM 941 C C . ILE A 1 122 ? 2.507 3.801 6.010 1.00 89.50 122 ILE A C 1
ATOM 943 O O . ILE A 1 122 ? 2.167 4.941 5.689 1.00 89.50 122 ILE A O 1
ATOM 947 N N . VAL A 1 123 ? 2.017 3.152 7.062 1.00 91.31 123 VAL A N 1
ATOM 948 C CA . VAL A 1 123 ? 0.963 3.665 7.937 1.00 91.31 123 VAL A CA 1
ATOM 949 C C . VAL A 1 123 ? 1.579 4.208 9.215 1.00 91.31 123 VAL A C 1
ATOM 951 O O . VAL A 1 123 ? 2.230 3.470 9.945 1.00 91.31 123 VAL A O 1
ATOM 954 N N . ASP A 1 124 ? 1.330 5.482 9.489 1.00 89.75 124 ASP A N 1
ATOM 955 C CA . ASP A 1 124 ? 1.534 6.059 10.811 1.00 89.75 124 ASP A CA 1
ATOM 956 C C . ASP A 1 124 ? 0.305 5.720 11.666 1.00 89.75 124 ASP A C 1
ATOM 958 O O . ASP A 1 124 ? -0.801 6.211 11.419 1.00 89.75 124 ASP A O 1
ATOM 962 N N . GLU A 1 125 ? 0.480 4.812 12.627 1.00 91.12 125 GLU A N 1
ATOM 963 C CA . GLU A 1 125 ? -0.610 4.373 13.501 1.00 91.12 125 GLU A CA 1
ATOM 964 C C . GLU A 1 125 ? -1.094 5.482 14.440 1.00 91.12 125 GLU A C 1
ATOM 966 O O . GLU A 1 125 ? -2.279 5.519 14.769 1.00 91.12 125 GLU A O 1
ATOM 971 N N . GLU A 1 126 ? -0.197 6.373 14.868 1.00 90.69 126 GLU A N 1
ATOM 972 C CA . GLU A 1 126 ? -0.501 7.443 15.820 1.00 90.69 126 GLU A CA 1
ATOM 973 C C . GLU A 1 126 ? -1.249 8.584 15.128 1.00 90.69 126 GLU A C 1
ATOM 975 O O . GLU A 1 126 ? -2.282 9.044 15.619 1.00 90.69 126 GLU A O 1
ATOM 980 N N . ALA A 1 127 ? -0.765 9.003 13.958 1.00 90.19 127 ALA A N 1
ATOM 981 C CA . ALA A 1 127 ? -1.416 10.028 13.150 1.00 90.19 127 ALA A CA 1
ATOM 982 C C . ALA A 1 127 ? -2.667 9.505 12.421 1.00 90.19 127 ALA A C 1
ATOM 984 O O . ALA A 1 127 ? -3.529 10.293 12.025 1.00 90.19 127 ALA A O 1
ATOM 985 N N . GLY A 1 128 ? -2.794 8.184 12.256 1.00 91.06 128 GLY A N 1
ATOM 986 C CA . GLY A 1 128 ? -3.923 7.558 11.569 1.00 91.06 128 GLY A CA 1
ATOM 987 C C . GLY A 1 128 ? -3.930 7.826 10.063 1.00 91.06 128 GLY A C 1
ATOM 988 O O . GLY A 1 128 ? -5.000 7.895 9.459 1.00 91.06 128 GLY A O 1
ATOM 989 N N . GLU A 1 129 ? -2.753 7.985 9.452 1.00 90.00 129 GLU A N 1
ATOM 990 C CA . GLU A 1 129 ? -2.599 8.338 8.039 1.00 90.00 129 GLU A CA 1
ATOM 991 C C . GLU A 1 129 ? -1.479 7.556 7.337 1.00 90.00 129 GLU A C 1
ATOM 993 O O . GLU A 1 129 ? -0.649 6.887 7.953 1.00 90.00 129 GLU A O 1
ATOM 998 N N . VAL A 1 130 ? -1.449 7.632 6.005 1.00 87.56 130 VAL A N 1
ATOM 999 C CA . VAL A 1 130 ? -0.353 7.080 5.201 1.00 87.56 130 VAL A CA 1
ATOM 1000 C C . VAL A 1 130 ? 0.716 8.147 5.007 1.00 87.56 130 VAL A C 1
ATOM 1002 O O . VAL A 1 130 ? 0.529 9.090 4.238 1.00 87.56 130 VAL A O 1
ATOM 1005 N N . ARG A 1 131 ? 1.884 7.959 5.624 1.00 84.06 131 ARG A N 1
ATOM 1006 C CA . ARG A 1 131 ? 3.002 8.914 5.530 1.00 84.06 131 ARG A CA 1
ATOM 1007 C C . ARG A 1 131 ? 3.860 8.749 4.276 1.00 84.06 131 ARG A C 1
ATOM 1009 O O . ARG A 1 131 ? 4.609 9.646 3.894 1.00 84.06 131 ARG A O 1
ATOM 1016 N N . GLY A 1 132 ? 3.790 7.588 3.626 1.00 78.56 132 GLY A N 1
ATOM 1017 C CA . GLY A 1 132 ? 4.672 7.272 2.509 1.00 78.56 132 GLY A CA 1
ATOM 1018 C C . GLY A 1 132 ? 4.370 5.941 1.845 1.00 78.56 132 GLY A C 1
ATOM 1019 O O . GLY A 1 132 ? 3.395 5.260 2.162 1.00 78.56 132 GLY A O 1
ATOM 1020 N N . GLY A 1 133 ? 5.207 5.571 0.883 1.00 79.06 133 GLY A N 1
ATOM 1021 C CA . GLY A 1 133 ? 5.090 4.282 0.232 1.00 79.06 133 GLY A CA 1
ATOM 1022 C C . GLY A 1 133 ? 6.259 3.949 -0.672 1.00 79.06 133 GLY A C 1
ATOM 1023 O O . GLY A 1 133 ? 7.139 4.765 -0.950 1.00 79.06 133 GLY A O 1
ATOM 1024 N N . GLY A 1 134 ? 6.232 2.731 -1.181 1.00 76.62 134 GLY A N 1
ATOM 1025 C CA . GLY A 1 134 ? 7.165 2.289 -2.197 1.00 76.62 134 GLY A CA 1
ATOM 1026 C C . GLY A 1 134 ? 6.569 1.196 -3.055 1.00 76.62 134 GLY A C 1
ATOM 1027 O O . GLY A 1 134 ? 5.443 0.754 -2.833 1.00 76.62 134 GLY A O 1
ATOM 1028 N N . ALA A 1 135 ? 7.327 0.760 -4.047 1.00 76.94 135 ALA A N 1
ATOM 1029 C CA . ALA A 1 135 ? 6.974 -0.422 -4.808 1.00 76.94 135 ALA A CA 1
ATOM 1030 C C . ALA A 1 135 ? 8.212 -1.275 -5.046 1.00 76.94 135 ALA A C 1
ATOM 1032 O O . ALA A 1 135 ? 9.269 -0.759 -5.409 1.00 76.94 135 ALA A O 1
ATOM 1033 N N . GLN A 1 136 ? 8.046 -2.577 -4.857 1.00 75.38 136 GLN A N 1
ATOM 1034 C CA . GLN A 1 136 ? 8.985 -3.593 -5.283 1.00 75.38 136 GLN A CA 1
ATOM 1035 C C . GLN A 1 136 ? 8.568 -4.046 -6.679 1.00 75.38 136 GLN A C 1
ATOM 1037 O O . GLN A 1 136 ? 7.488 -4.613 -6.873 1.00 75.38 136 GLN A O 1
ATOM 1042 N N . VAL A 1 137 ? 9.432 -3.782 -7.649 1.00 70.81 137 VAL A N 1
ATOM 1043 C CA . VAL A 1 137 ? 9.272 -4.248 -9.026 1.00 70.81 137 VAL A CA 1
ATOM 1044 C C . VAL A 1 137 ? 10.101 -5.519 -9.235 1.00 70.81 137 VAL A C 1
ATOM 1046 O O . VAL A 1 137 ? 11.179 -5.644 -8.650 1.00 70.81 137 VAL A O 1
ATOM 1049 N N . PRO A 1 138 ? 9.635 -6.487 -10.041 1.00 64.25 138 PRO A N 1
ATOM 1050 C CA . PRO A 1 138 ? 10.451 -7.637 -10.403 1.00 64.25 138 PRO A CA 1
ATOM 1051 C C . PRO A 1 138 ? 11.720 -7.178 -11.122 1.00 64.25 138 PRO A C 1
ATOM 1053 O O . PRO A 1 138 ? 11.641 -6.539 -12.168 1.00 64.25 138 PRO A O 1
ATOM 1056 N N . ASN A 1 139 ? 12.879 -7.548 -10.581 1.00 56.69 139 ASN A N 1
ATOM 1057 C CA . ASN A 1 139 ? 14.189 -7.278 -11.175 1.00 56.69 139 ASN A CA 1
ATOM 1058 C C . ASN A 1 139 ? 14.783 -8.528 -11.850 1.00 56.69 139 ASN A C 1
ATOM 1060 O O . ASN A 1 139 ? 15.993 -8.714 -11.891 1.00 56.69 139 ASN A O 1
ATOM 1064 N N . SER A 1 140 ? 13.948 -9.456 -12.328 1.00 51.78 140 SER A N 1
ATOM 1065 C CA . SER A 1 140 ? 14.458 -10.593 -13.099 1.00 51.78 140 SER A CA 1
ATOM 1066 C C . SER A 1 140 ? 14.699 -10.147 -14.543 1.00 51.78 140 SER A C 1
ATOM 1068 O O . SER A 1 140 ? 13.720 -9.842 -15.229 1.00 51.78 140 SER A O 1
ATOM 1070 N N . PRO A 1 141 ? 15.955 -10.116 -15.028 1.00 53.12 141 PRO A N 1
ATOM 1071 C CA . PRO A 1 141 ? 16.224 -9.890 -16.438 1.00 53.12 141 PRO A CA 1
ATOM 1072 C C . PRO A 1 141 ? 15.690 -11.085 -17.233 1.00 53.12 141 PRO A C 1
ATOM 1074 O O . PRO A 1 141 ? 16.278 -12.165 -17.247 1.00 53.12 141 PRO A O 1
ATOM 1077 N N . ASP A 1 142 ? 14.550 -10.905 -17.886 1.00 54.06 142 ASP A N 1
ATOM 1078 C CA . ASP A 1 142 ? 14.107 -11.790 -18.956 1.00 54.06 142 ASP A CA 1
ATOM 1079 C C . ASP A 1 142 ? 14.894 -11.389 -20.213 1.00 54.06 142 ASP A C 1
ATOM 1081 O O . ASP A 1 142 ? 14.780 -10.266 -20.695 1.00 54.06 142 ASP A O 1
ATOM 1085 N N . GLN A 1 143 ? 15.725 -12.285 -20.754 1.00 55.44 143 GLN A N 1
ATOM 1086 C CA . GLN A 1 143 ? 16.531 -11.986 -21.949 1.00 55.44 143 GLN A CA 1
ATOM 1087 C C . GLN A 1 143 ? 15.676 -11.601 -23.173 1.00 55.44 143 GLN A C 1
ATOM 1089 O O . GLN A 1 143 ? 16.192 -10.978 -24.098 1.00 55.44 143 GLN A O 1
ATOM 1094 N N . ASN A 1 144 ? 14.379 -11.935 -23.170 1.00 57.91 144 ASN A N 1
ATOM 1095 C CA . ASN A 1 144 ? 13.422 -11.607 -24.227 1.00 57.91 144 ASN A CA 1
ATOM 1096 C C . ASN A 1 144 ? 12.470 -10.458 -23.861 1.00 57.91 144 ASN A C 1
ATOM 1098 O O . ASN A 1 144 ? 11.693 -10.021 -24.713 1.00 57.91 144 ASN A O 1
ATOM 1102 N N . LYS A 1 145 ? 12.512 -9.953 -22.623 1.00 53.47 145 LYS A N 1
ATOM 1103 C CA . LYS A 1 145 ? 11.822 -8.723 -22.231 1.00 53.47 145 LYS A CA 1
ATOM 1104 C C . LYS A 1 145 ? 12.861 -7.771 -21.655 1.00 53.47 145 LYS A C 1
ATOM 1106 O O . LYS A 1 145 ? 13.239 -7.954 -20.497 1.00 53.47 145 LYS A O 1
ATOM 1111 N N . PRO A 1 146 ? 13.307 -6.743 -22.409 1.00 54.38 146 PRO A N 1
ATOM 1112 C CA . PRO A 1 146 ? 14.046 -5.657 -21.778 1.00 54.38 146 PRO A CA 1
ATOM 1113 C C . PRO A 1 146 ? 13.181 -5.208 -20.602 1.00 54.38 146 PRO A C 1
ATOM 1115 O O . PRO A 1 146 ? 11.975 -5.045 -20.794 1.00 54.38 146 PRO A O 1
ATOM 1118 N N . SER A 1 147 ? 13.764 -5.203 -19.399 1.00 52.50 147 SER A N 1
ATOM 1119 C CA . SER A 1 147 ? 13.096 -5.115 -18.096 1.00 52.50 147 SER A CA 1
ATOM 1120 C C . SER A 1 147 ? 11.802 -4.304 -18.131 1.00 52.50 147 SER A C 1
ATOM 1122 O O . SER A 1 147 ? 11.770 -3.301 -18.851 1.00 52.50 147 SER A O 1
ATOM 1124 N N . PRO A 1 148 ? 10.756 -4.652 -17.348 1.00 58.09 148 PRO A N 1
ATOM 1125 C CA . PRO A 1 148 ? 9.564 -3.814 -17.271 1.00 58.09 148 PRO A CA 1
ATOM 1126 C C . PRO A 1 148 ? 10.002 -2.366 -17.059 1.00 58.09 148 PRO A C 1
ATOM 1128 O O . PRO A 1 148 ? 10.553 -2.032 -16.013 1.00 58.09 148 PRO A O 1
ATOM 1131 N N . THR A 1 149 ? 9.854 -1.537 -18.101 1.00 65.19 149 THR A N 1
ATOM 1132 C CA . THR A 1 149 ? 10.363 -0.167 -18.095 1.00 65.19 149 THR A CA 1
ATOM 1133 C C . THR A 1 149 ? 9.363 0.616 -17.276 1.00 65.19 149 THR A C 1
ATOM 1135 O O . THR A 1 149 ? 8.368 1.140 -17.776 1.00 65.19 149 THR A O 1
ATOM 1138 N N . TYR A 1 150 ? 9.549 0.527 -15.970 1.00 68.38 150 TYR A N 1
ATOM 1139 C CA . TYR A 1 150 ? 8.821 1.299 -15.005 1.00 68.38 150 TYR A CA 1
ATOM 1140 C C . TYR A 1 150 ? 9.326 2.738 -15.105 1.00 68.38 150 TYR A C 1
ATOM 1142 O O . TYR A 1 150 ? 10.531 2.979 -15.035 1.00 68.38 150 TYR A O 1
ATOM 1150 N N . TYR A 1 151 ? 8.425 3.703 -15.255 1.00 67.94 151 TYR A N 1
ATOM 1151 C CA . TYR A 1 151 ? 8.808 5.107 -15.166 1.00 67.94 151 TYR A CA 1
ATOM 1152 C C . TYR A 1 151 ? 7.686 5.962 -14.587 1.00 67.94 151 TYR A C 1
ATOM 1154 O O . TYR A 1 151 ? 6.493 5.678 -14.726 1.00 67.94 151 TYR A O 1
ATOM 1162 N N . LYS A 1 152 ? 8.101 7.040 -13.922 1.00 74.88 152 LYS A N 1
ATOM 1163 C CA . LYS A 1 152 ? 7.223 8.061 -13.360 1.00 74.88 152 LYS A CA 1
ATOM 1164 C C . LYS A 1 152 ? 7.399 9.353 -14.146 1.00 74.88 152 LYS A C 1
ATOM 1166 O O . LYS A 1 152 ? 8.514 9.855 -14.259 1.00 74.88 152 LYS A O 1
ATOM 1171 N N . ILE A 1 153 ? 6.298 9.908 -14.639 1.00 78.44 153 ILE A N 1
ATOM 1172 C CA . ILE A 1 153 ? 6.263 11.240 -15.246 1.00 78.44 153 ILE A CA 1
ATOM 1173 C C . ILE A 1 153 ? 5.561 12.180 -14.277 1.00 78.44 153 ILE A C 1
ATOM 1175 O O . ILE A 1 153 ? 4.443 11.897 -13.852 1.00 78.44 153 ILE A O 1
ATOM 1179 N N . ARG A 1 154 ? 6.196 13.310 -13.965 1.00 79.94 154 ARG A N 1
ATOM 1180 C CA . ARG A 1 154 ? 5.571 14.399 -13.216 1.00 79.94 154 ARG A CA 1
ATOM 1181 C C . ARG A 1 154 ? 5.128 15.498 -14.168 1.00 79.94 154 ARG A C 1
ATOM 1183 O O . ARG A 1 154 ? 5.959 16.132 -14.813 1.00 79.94 154 ARG A O 1
ATOM 1190 N N . ASP A 1 155 ? 3.830 15.755 -14.206 1.00 84.00 155 ASP A N 1
ATOM 1191 C CA . ASP A 1 155 ? 3.277 16.964 -14.796 1.00 84.00 155 ASP A CA 1
ATOM 1192 C C . ASP A 1 155 ? 3.365 18.097 -13.767 1.00 84.00 155 ASP A C 1
ATOM 1194 O O . ASP A 1 155 ? 2.665 18.121 -12.753 1.00 84.00 155 ASP A O 1
ATOM 1198 N N . VAL A 1 156 ? 4.278 19.033 -14.018 1.00 82.81 156 VAL A N 1
ATOM 1199 C CA . VAL A 1 156 ? 4.549 20.170 -13.129 1.00 82.81 156 VAL A CA 1
ATOM 1200 C C . VAL A 1 156 ? 3.422 21.204 -13.114 1.00 82.81 156 VAL A C 1
ATOM 1202 O O . VAL A 1 156 ? 3.318 21.963 -12.154 1.00 82.81 156 VAL A O 1
ATOM 1205 N N . SER A 1 157 ? 2.566 21.240 -14.142 1.00 84.81 157 SER A N 1
ATOM 1206 C CA . SER A 1 157 ? 1.510 22.252 -14.275 1.00 84.81 157 SER A CA 1
ATOM 1207 C C . SER A 1 157 ? 0.342 22.007 -13.321 1.00 84.81 157 SER A C 1
ATOM 1209 O O . SER A 1 157 ? -0.231 22.942 -12.766 1.00 84.81 157 SER A O 1
ATOM 1211 N N . ASN A 1 158 ? 0.022 20.735 -13.091 1.00 83.75 158 ASN A N 1
ATOM 1212 C CA . ASN A 1 158 ? -1.062 20.281 -12.224 1.00 83.75 158 ASN A CA 1
ATOM 1213 C C . ASN A 1 158 ? -0.552 19.423 -11.057 1.00 83.75 158 ASN A C 1
ATOM 1215 O O . ASN A 1 158 ? -1.362 18.818 -10.352 1.00 83.75 158 ASN A O 1
ATOM 1219 N N . ARG A 1 159 ? 0.775 19.361 -10.866 1.00 79.31 159 ARG A N 1
ATOM 1220 C CA . ARG A 1 159 ? 1.446 18.616 -9.791 1.00 79.31 159 ARG A CA 1
ATOM 1221 C C . ARG A 1 159 ? 0.986 17.166 -9.716 1.00 79.31 159 ARG A C 1
ATOM 1223 O O . ARG A 1 159 ? 0.706 16.649 -8.636 1.00 79.31 159 ARG A O 1
ATOM 1230 N N . THR A 1 160 ? 0.849 16.539 -10.879 1.00 80.81 160 THR A N 1
ATOM 1231 C CA . THR A 1 160 ? 0.358 15.171 -10.993 1.00 80.81 160 THR A CA 1
ATOM 1232 C C . THR A 1 160 ? 1.477 14.238 -11.425 1.00 80.81 160 THR A C 1
ATOM 1234 O O . THR A 1 160 ? 2.063 14.390 -12.493 1.00 80.81 160 THR A O 1
ATOM 1237 N N . ASP A 1 161 ? 1.752 13.234 -10.610 1.00 77.25 161 ASP A N 1
ATOM 1238 C CA . ASP A 1 161 ? 2.599 12.105 -10.943 1.00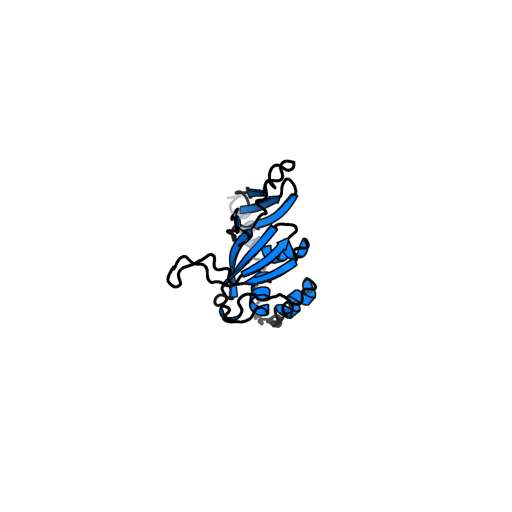 77.25 161 ASP A CA 1
ATOM 1239 C C . ASP A 1 161 ? 1.765 11.021 -11.646 1.00 77.25 161 ASP A C 1
ATOM 1241 O O . ASP A 1 161 ? 0.664 10.662 -11.225 1.00 77.25 161 ASP A O 1
ATOM 1245 N N . SER A 1 162 ? 2.295 10.502 -12.748 1.00 79.88 162 SER A N 1
ATOM 1246 C CA . SER A 1 162 ? 1.745 9.380 -13.506 1.00 79.88 162 SER A CA 1
ATOM 1247 C C . SER A 1 162 ? 2.770 8.261 -13.542 1.00 79.88 162 SER A C 1
ATOM 1249 O O . SER A 1 162 ? 3.925 8.472 -13.908 1.00 79.88 162 SER A O 1
ATOM 1251 N N . VAL A 1 163 ? 2.341 7.072 -13.147 1.00 75.69 163 VAL A N 1
ATOM 1252 C CA . VAL A 1 163 ? 3.187 5.895 -12.997 1.00 75.69 163 VAL A CA 1
ATOM 1253 C C . VAL A 1 163 ? 2.857 4.892 -14.091 1.00 75.69 163 VAL A C 1
ATOM 1255 O O . VAL A 1 163 ? 1.695 4.504 -14.222 1.00 75.69 163 VAL A O 1
ATOM 1258 N N . TYR A 1 164 ? 3.867 4.454 -14.839 1.00 75.69 164 TYR A N 1
ATOM 1259 C CA . TYR A 1 164 ? 3.714 3.566 -15.987 1.00 75.69 164 TYR A CA 1
ATOM 1260 C C . TYR A 1 164 ? 4.472 2.250 -15.815 1.00 75.69 164 TYR A C 1
ATOM 1262 O O . TYR A 1 164 ? 5.540 2.201 -15.207 1.00 75.69 164 TYR A O 1
ATOM 1270 N N . LEU A 1 165 ? 3.905 1.191 -16.391 1.00 72.44 1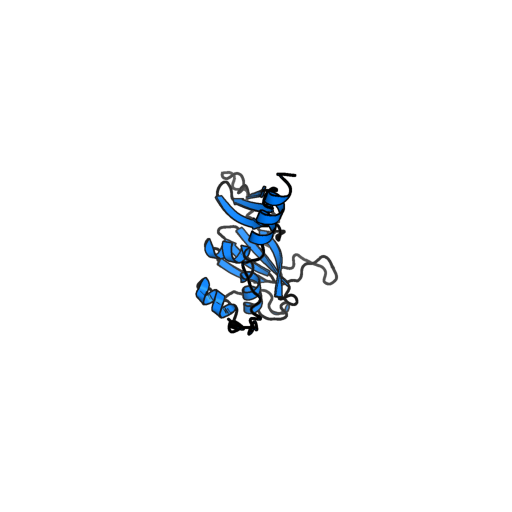65 LEU A N 1
ATOM 1271 C CA . LEU A 1 165 ? 4.561 -0.091 -16.636 1.00 72.44 165 LEU A CA 1
ATOM 1272 C C . LEU A 1 165 ? 4.571 -0.315 -18.151 1.00 72.44 165 LEU A C 1
ATOM 1274 O O . LEU A 1 165 ? 3.530 -0.652 -18.728 1.00 72.44 165 LEU A O 1
ATOM 1278 N N . GLY A 1 166 ? 5.715 -0.072 -18.796 1.00 73.50 166 GLY A N 1
ATOM 1279 C CA . GLY A 1 166 ? 5.750 0.089 -20.251 1.00 73.50 166 GLY A CA 1
ATOM 1280 C C . GLY A 1 166 ? 4.847 1.256 -20.661 1.00 73.50 166 GLY A C 1
ATOM 1281 O O . GLY A 1 166 ? 4.986 2.353 -20.133 1.00 73.50 166 GLY A O 1
ATOM 1282 N N . ASP A 1 167 ? 3.860 1.005 -21.519 1.00 75.56 167 ASP A N 1
ATOM 1283 C CA . ASP A 1 167 ? 2.910 2.038 -21.969 1.00 75.56 167 ASP A CA 1
ATOM 1284 C C . ASP A 1 167 ? 1.603 2.073 -21.159 1.00 75.56 167 ASP A C 1
ATOM 1286 O O . ASP A 1 167 ? 0.704 2.872 -21.423 1.00 75.56 167 ASP A O 1
ATOM 1290 N N . THR A 1 168 ? 1.451 1.197 -20.160 1.00 74.25 168 THR A N 1
ATOM 1291 C CA . THR A 1 168 ? 0.215 1.132 -19.371 1.00 74.25 168 THR A CA 1
ATOM 1292 C C . THR A 1 168 ? 0.289 2.081 -18.178 1.00 74.25 168 THR A C 1
ATOM 1294 O O . THR A 1 168 ? 1.127 1.895 -17.294 1.00 74.25 168 THR A O 1
ATOM 1297 N N . LEU A 1 169 ? -0.632 3.048 -18.099 1.00 78.31 169 LEU A N 1
ATOM 1298 C CA . LEU A 1 169 ? -0.819 3.881 -16.907 1.00 78.31 169 LEU A CA 1
ATOM 1299 C C . LEU A 1 169 ? -1.320 3.017 -15.740 1.00 78.31 169 LEU A C 1
ATOM 1301 O O . LEU A 1 169 ? -2.434 2.491 -15.770 1.00 78.31 169 LEU A O 1
ATOM 1305 N N . MET A 1 170 ? -0.499 2.895 -14.703 1.00 72.62 170 MET A N 1
ATOM 1306 C CA . MET A 1 170 ? -0.806 2.155 -13.480 1.00 72.62 170 MET A CA 1
ATOM 1307 C C . MET A 1 170 ? -1.552 3.033 -12.477 1.00 72.62 170 MET A C 1
ATOM 1309 O O . MET A 1 170 ? -2.540 2.599 -11.900 1.00 72.62 170 MET A O 1
ATOM 1313 N N . MET A 1 171 ? -1.080 4.264 -12.266 1.00 75.00 171 MET A N 1
ATOM 1314 C CA . MET A 1 171 ? -1.612 5.164 -11.245 1.00 75.00 171 MET A CA 1
ATOM 1315 C C . MET A 1 171 ? -1.377 6.619 -11.640 1.00 75.00 171 MET A C 1
ATOM 1317 O O . MET A 1 171 ? -0.351 6.944 -12.238 1.00 75.00 171 MET A O 1
ATOM 1321 N N . LYS A 1 172 ? -2.314 7.490 -11.268 1.00 77.00 172 LYS A N 1
ATOM 1322 C CA . LYS A 1 172 ? -2.193 8.941 -11.383 1.00 77.00 172 LYS A CA 1
ATOM 1323 C C . LYS A 1 172 ? -2.540 9.572 -10.036 1.00 77.00 172 LYS A C 1
ATOM 1325 O O . LYS A 1 172 ? -3.592 9.257 -9.485 1.00 77.00 172 LYS A O 1
ATOM 1330 N N . TYR A 1 173 ? -1.662 10.409 -9.491 1.00 71.38 173 TYR A N 1
ATOM 1331 C CA . TYR A 1 173 ? -1.838 11.014 -8.166 1.00 71.38 173 TYR A CA 1
ATOM 1332 C C . TYR A 1 173 ? -1.128 12.363 -8.057 1.00 71.38 173 TYR A C 1
ATOM 1334 O O . TYR A 1 173 ? -0.193 12.634 -8.800 1.00 71.38 173 TYR A O 1
ATOM 1342 N N . ASN A 1 174 ? -1.561 13.214 -7.130 1.00 71.25 174 ASN A N 1
ATOM 1343 C CA . ASN A 1 174 ? -1.017 14.566 -6.973 1.00 71.25 174 ASN A CA 1
ATOM 1344 C C . ASN A 1 174 ? 0.090 14.596 -5.895 1.00 71.25 174 ASN A C 1
ATOM 1346 O O . ASN A 1 174 ? 0.245 13.605 -5.190 1.00 71.25 174 ASN A O 1
ATOM 1350 N N . ASP A 1 175 ? 0.824 15.716 -5.785 1.00 55.16 175 ASP A N 1
ATOM 1351 C CA . ASP A 1 175 ? 2.009 16.073 -4.948 1.00 55.16 175 ASP A CA 1
ATOM 1352 C C . ASP A 1 175 ? 2.222 15.434 -3.543 1.00 55.16 175 ASP A C 1
ATOM 1354 O O . ASP A 1 175 ? 3.258 15.657 -2.922 1.00 55.16 175 ASP A O 1
ATOM 1358 N N . THR A 1 176 ? 1.306 14.636 -3.006 1.00 47.97 176 THR A N 1
ATOM 1359 C CA . THR A 1 176 ? 1.344 14.065 -1.651 1.00 47.97 176 THR A CA 1
ATOM 1360 C C . THR A 1 176 ? 2.189 12.793 -1.499 1.00 47.97 176 THR A C 1
ATOM 1362 O O . THR A 1 176 ? 1.974 12.040 -0.554 1.00 47.97 176 THR A O 1
ATOM 1365 N N . SER A 1 177 ? 3.064 12.408 -2.440 1.00 48.28 177 SER A N 1
ATOM 1366 C CA . SER A 1 177 ? 3.437 10.981 -2.518 1.00 48.28 177 SER A CA 1
ATOM 1367 C C . SER A 1 177 ? 4.830 10.666 -3.065 1.00 48.28 177 SER A C 1
ATOM 1369 O O . SER A 1 177 ? 5.041 10.448 -4.261 1.00 48.28 177 SER A O 1
ATOM 1371 N N . PHE A 1 178 ? 5.770 10.514 -2.132 1.00 47.66 178 PHE A N 1
ATOM 1372 C CA . PHE A 1 178 ? 6.968 9.699 -2.299 1.00 47.66 178 PHE A CA 1
ATOM 1373 C C . PHE A 1 178 ? 6.554 8.223 -2.417 1.00 47.66 178 PHE A C 1
ATOM 1375 O O . PHE A 1 178 ? 6.398 7.537 -1.413 1.00 47.66 178 PHE A O 1
ATOM 1382 N N . LEU A 1 179 ? 6.312 7.739 -3.637 1.00 51.44 179 LEU A N 1
ATOM 1383 C CA . LEU A 1 179 ? 6.545 6.328 -3.941 1.00 51.44 179 LEU A CA 1
ATOM 1384 C C . LEU A 1 179 ? 8.028 6.221 -4.296 1.00 51.44 179 LEU A C 1
ATOM 1386 O O . LEU A 1 179 ? 8.439 6.659 -5.375 1.00 51.44 179 LEU A O 1
ATOM 1390 N N . PHE A 1 180 ? 8.837 5.721 -3.363 1.00 49.81 180 PHE A N 1
ATOM 1391 C CA . PHE A 1 180 ? 10.199 5.305 -3.680 1.00 49.81 180 PHE A CA 1
ATOM 1392 C C . PHE A 1 180 ? 10.120 3.940 -4.369 1.00 49.81 180 PHE A C 1
ATOM 1394 O O . PHE A 1 180 ? 9.647 2.958 -3.795 1.00 49.81 180 PHE A O 1
ATOM 1401 N N . PHE A 1 181 ? 10.537 3.883 -5.629 1.00 50.19 181 PHE A N 1
ATOM 1402 C CA . PHE A 1 181 ? 10.672 2.627 -6.359 1.00 50.19 181 PHE A CA 1
ATOM 1403 C C . PHE A 1 181 ? 12.027 2.059 -5.983 1.00 50.19 181 PHE A C 1
ATOM 1405 O O . PHE A 1 181 ? 13.051 2.560 -6.439 1.00 50.19 181 PHE A O 1
ATOM 1412 N N . ASN A 1 182 ? 12.031 1.084 -5.079 1.00 43.28 182 ASN A N 1
ATOM 1413 C CA . ASN A 1 182 ? 13.256 0.389 -4.735 1.00 43.28 182 ASN A CA 1
ATOM 1414 C C . ASN A 1 182 ? 13.362 -0.805 -5.688 1.00 43.28 182 ASN A C 1
ATOM 1416 O O . ASN A 1 182 ? 12.536 -1.717 -5.637 1.00 43.28 182 ASN A O 1
ATOM 1420 N N . GLU A 1 183 ? 14.350 -0.792 -6.584 1.00 36.66 183 GLU A N 1
ATOM 1421 C CA . GLU A 1 183 ? 14.573 -1.851 -7.588 1.00 36.66 183 GLU A CA 1
ATOM 1422 C C . GLU A 1 183 ? 15.007 -3.196 -6.978 1.00 36.66 183 GLU A C 1
ATOM 1424 O O . GLU A 1 183 ? 15.309 -4.156 -7.685 1.00 36.66 183 GLU A O 1
ATOM 1429 N N . SER A 1 184 ? 15.030 -3.313 -5.653 1.00 35.97 184 SER A N 1
ATOM 1430 C CA . SER A 1 184 ? 15.329 -4.568 -4.987 1.00 35.97 184 SER A CA 1
ATOM 1431 C C . SER A 1 184 ? 14.743 -4.599 -3.580 1.00 35.97 184 SER A C 1
ATOM 1433 O O . SER A 1 184 ? 15.133 -3.849 -2.694 1.00 35.97 184 SER A O 1
ATOM 1435 N N . PHE A 1 185 ? 13.832 -5.542 -3.360 1.00 38.22 185 PHE A N 1
ATOM 1436 C CA . PHE A 1 185 ? 13.973 -6.392 -2.188 1.00 38.22 185 PHE A CA 1
ATOM 1437 C C . PHE A 1 185 ? 14.296 -7.762 -2.743 1.00 38.22 185 PHE A C 1
ATOM 1439 O O . PHE A 1 185 ? 13.464 -8.377 -3.412 1.00 38.22 185 PHE A O 1
ATOM 1446 N N . GLU A 1 186 ? 15.546 -8.180 -2.590 1.00 30.38 186 GLU A N 1
ATOM 1447 C CA . GLU A 1 186 ? 15.929 -9.550 -2.885 1.00 30.38 186 GLU A CA 1
ATOM 1448 C C . GLU A 1 186 ? 14.947 -10.474 -2.154 1.00 30.38 186 GLU A C 1
ATOM 1450 O O . GLU A 1 186 ? 14.653 -10.279 -0.971 1.00 30.38 186 GLU A O 1
ATOM 1455 N N . ARG A 1 187 ? 14.394 -11.467 -2.864 1.00 32.91 187 ARG A N 1
ATOM 1456 C CA . ARG A 1 187 ? 13.853 -12.637 -2.173 1.00 32.91 187 ARG A CA 1
ATOM 1457 C C . ARG A 1 187 ? 15.026 -13.195 -1.380 1.00 32.91 187 ARG A C 1
ATOM 1459 O O . ARG A 1 187 ? 15.975 -13.677 -1.994 1.00 32.91 187 ARG A O 1
ATOM 1466 N N . GLY A 1 188 ? 14.968 -13.085 -0.056 1.00 30.53 188 GLY A N 1
ATOM 1467 C CA . GLY A 1 188 ? 15.848 -13.853 0.812 1.00 30.53 188 GLY A CA 1
ATOM 1468 C C . GLY A 1 188 ? 15.796 -15.315 0.370 1.00 30.53 188 GLY A C 1
ATOM 1469 O O . GLY A 1 188 ? 14.706 -15.847 0.140 1.00 30.53 188 GLY A O 1
ATOM 1470 N N . ALA A 1 189 ? 16.983 -15.871 0.144 1.00 30.78 189 ALA A N 1
ATOM 1471 C CA . ALA A 1 189 ? 17.217 -17.278 -0.148 1.00 30.78 189 ALA A CA 1
ATOM 1472 C C . ALA A 1 189 ? 16.675 -18.191 0.961 1.00 30.78 189 ALA A C 1
ATOM 1474 O O . ALA A 1 189 ? 16.651 -17.747 2.133 1.00 30.78 189 ALA A O 1
#

Radius of gyration: 25.23 Å; chains: 1; bounding box: 51×86×42 Å

Secondary structure (DSSP, 8-state):
--SHHHHHHHHHTTS-S-------------------HHHHHHHHH---TTSS-BS-GGG-SS-HHHHHHHHTTSHHHHHHHHTT-EEEEEE---SS--TT-TT-----EEEEEETTEEEEEEEETTTTEEEEEEEE-----BTTB----EEEEEETTTTEEEEEETTEEEEEEESS--EEEES------

Organism: NCBI:txid299308

Foldseek 3Di:
DPPVVVVVVVVVVVPPPDDDDPDPPPPPPPPPPPCVLQNVCCVVQVDRQVPAAEPCQVLDPPGRSLQVSLLCVDPFSVLLSVVVWDFHHKYQDDPPDPPPDPPRQRFIWTWTDDPQKIKTFGADSVVSHGQAIEIEHDPDDDVPDPGQPWDWDADPVQQKIWIDRNPDTNDIDHDRYDHHYDPDDDPDD

pLDDT: mean 70.72, std 19.29, range [30.38, 96.06]